Protein AF-A0A2G2ANC4-F1 (afdb_monomer_lite)

pLDDT: mean 79.12, std 22.14, range [32.22, 98.56]

Secondary structure (DSSP, 8-state):
-HHHHHHHHHHHHHHHHHHHHS---HHHHHHHHHHHHHT--SS-HHHHHHHHHHHHHH---PEEEEEEEEESSSTTSPEEEEEEEETTS-EEEEE---SSPPPHHHHHHH---HHHHHHHH-TT--S-SSGGG-HHHHHHTTTEEEEEETTHHHHHTTS-HHHHTT--EEEEHHHHHGGGTTT----HHHHHHHTT----GGGTT-HHHHHHHHHHHHHHHHHH-TT--GGG---S----

Sequence (240 aa):
MKNKILEIITPAINRCIDLSSESKTTEEKEKVISSLVKNSQNAEDNLVLAILSLIGEFSQNKRKVFLDIESNGWQGSSVLSIAAMKDDGQVFSRFYYPVEEYNKDATDFNGLTEEKVIKLRGDGCMYVSCFINDKDFHKFMGDVDTLICHNIAFDYSFLPNEITENIKNLFCTMKSNTKYFSGKFPNLKKTCEFYGVEVDTEQQHQALYDAILCKGVFERMKEEDINYTHDYLIPTKRKK

Foldseek 3Di:
DVVVVCVVCVVVVVVVVVVVVDDDDPVVVVVVLVVVVVPDDPPCPVVNVVVVVVVVVVPLPAWEKQKDWQFQDAQPWFTQWIWIATPVGDIDIAGADTPDDRRPVSCVVQVRDPVNSDPRCHPPNPADRTPVPGVVVVVVLVSHQEYFYAPCVGVVSPDDPSNVVSHFFYAHLQCVCCVVVVNDRDGLVVLCVVLVNDDDPVCPSRTNRRSVSSVVSVVSCVVPDPCPDSVRGPGPDPDD

Struct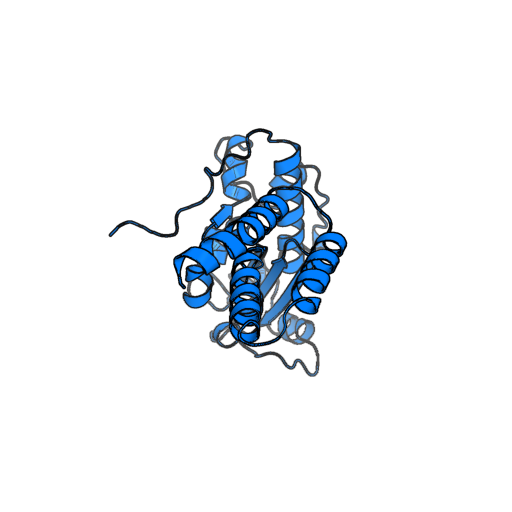ure (mmCIF, N/CA/C/O backbone):
data_AF-A0A2G2ANC4-F1
#
_entry.id   AF-A0A2G2ANC4-F1
#
loop_
_atom_site.group_PDB
_atom_site.id
_atom_site.type_symbol
_atom_site.label_atom_id
_atom_site.label_alt_id
_atom_site.label_comp_id
_atom_site.label_asym_id
_atom_site.label_entity_id
_atom_site.label_seq_id
_atom_site.pdbx_PDB_ins_code
_atom_site.Cartn_x
_atom_site.Cartn_y
_atom_site.Cartn_z
_atom_site.occupancy
_atom_site.B_iso_or_equiv
_atom_site.auth_seq_id
_atom_site.auth_comp_id
_atom_site.auth_asym_id
_atom_site.auth_atom_id
_atom_site.pdbx_PDB_model_num
ATOM 1 N N . MET A 1 1 ? -52.733 -0.173 -3.067 1.00 39.19 1 MET A N 1
ATOM 2 C CA . MET A 1 1 ? -51.738 -1.213 -3.418 1.00 39.19 1 MET A CA 1
ATOM 3 C C . MET A 1 1 ? -50.364 -0.927 -2.810 1.00 39.19 1 MET A C 1
ATOM 5 O O . MET A 1 1 ? -49.910 -1.762 -2.047 1.00 39.19 1 MET A O 1
ATOM 9 N N . LYS A 1 2 ? -49.760 0.258 -3.017 1.00 32.22 2 LYS A N 1
ATOM 10 C CA . LYS A 1 2 ? -48.467 0.650 -2.400 1.00 32.22 2 LYS A CA 1
ATOM 11 C C . LYS A 1 2 ? -48.388 0.493 -0.866 1.00 32.22 2 LYS A C 1
ATOM 13 O O . LYS A 1 2 ? -47.402 -0.041 -0.380 1.00 32.22 2 LYS A O 1
ATOM 18 N N . ASN A 1 3 ? -49.430 0.869 -0.118 1.00 36.59 3 ASN A N 1
ATOM 19 C CA . ASN A 1 3 ? -49.389 0.815 1.357 1.00 36.59 3 ASN A CA 1
ATOM 20 C C . ASN A 1 3 ? -49.446 -0.612 1.933 1.00 36.59 3 ASN A C 1
ATOM 22 O O . ASN A 1 3 ? -48.786 -0.882 2.924 1.00 36.59 3 ASN A O 1
ATOM 26 N N . LYS A 1 4 ? -50.144 -1.545 1.267 1.00 41.22 4 LYS A N 1
ATOM 27 C CA . LYS A 1 4 ? -50.162 -2.967 1.667 1.00 41.22 4 LYS A CA 1
ATOM 28 C C . LYS A 1 4 ? -48.825 -3.660 1.407 1.00 41.22 4 LYS A C 1
ATOM 30 O O . LYS A 1 4 ? -48.436 -4.540 2.157 1.00 41.22 4 LYS A O 1
ATOM 35 N N . ILE A 1 5 ? -48.127 -3.259 0.345 1.00 41.69 5 ILE A N 1
ATOM 36 C CA . ILE A 1 5 ? -46.803 -3.792 0.007 1.00 41.69 5 ILE A CA 1
ATOM 37 C C . ILE A 1 5 ? -45.771 -3.344 1.055 1.00 41.69 5 ILE A C 1
ATOM 39 O O . ILE A 1 5 ? -44.976 -4.161 1.506 1.00 41.69 5 ILE A O 1
ATOM 43 N N . LEU A 1 6 ? -45.826 -2.087 1.514 1.00 40.97 6 LEU A N 1
ATOM 44 C CA . LEU A 1 6 ? -44.959 -1.610 2.598 1.00 40.97 6 LEU A CA 1
ATOM 45 C C . LEU A 1 6 ? -45.204 -2.369 3.914 1.00 40.97 6 LEU A C 1
ATOM 47 O O . LEU A 1 6 ? -44.249 -2.819 4.533 1.00 40.97 6 LEU A O 1
ATOM 51 N N . GLU A 1 7 ? -46.464 -2.587 4.303 1.00 47.62 7 GLU A N 1
ATOM 52 C CA . GLU A 1 7 ? -46.810 -3.341 5.523 1.00 47.62 7 GLU A CA 1
ATOM 53 C C . GLU A 1 7 ? -46.298 -4.791 5.511 1.00 47.62 7 GLU A C 1
ATOM 55 O O . GLU A 1 7 ? -45.969 -5.333 6.564 1.00 47.62 7 GLU A O 1
ATOM 60 N N . ILE A 1 8 ? -46.193 -5.409 4.329 1.00 49.50 8 ILE A N 1
ATOM 61 C CA . ILE A 1 8 ? -45.688 -6.780 4.168 1.00 49.50 8 ILE A CA 1
ATOM 62 C C . ILE A 1 8 ? -44.152 -6.818 4.181 1.00 49.50 8 ILE A C 1
ATOM 64 O O . ILE A 1 8 ? -43.563 -7.736 4.751 1.00 49.50 8 ILE A O 1
ATOM 68 N N . ILE A 1 9 ? -43.490 -5.832 3.569 1.00 49.66 9 ILE A N 1
ATOM 69 C CA . ILE A 1 9 ? -42.035 -5.859 3.353 1.00 49.66 9 ILE A CA 1
ATOM 70 C C . ILE A 1 9 ? -41.262 -5.240 4.528 1.00 49.66 9 ILE A C 1
ATOM 72 O O . ILE A 1 9 ? -40.161 -5.693 4.838 1.00 49.66 9 ILE A O 1
ATOM 76 N N . THR A 1 10 ? -41.819 -4.245 5.226 1.00 50.31 10 THR A N 1
ATOM 77 C CA . THR A 1 10 ? -41.152 -3.577 6.358 1.00 50.31 10 THR A CA 1
ATOM 78 C C . THR A 1 10 ? -40.711 -4.549 7.464 1.00 50.31 10 THR A C 1
ATOM 80 O O . THR A 1 10 ? -39.570 -4.430 7.908 1.00 50.31 10 THR A O 1
ATOM 83 N N . PRO A 1 11 ? -41.505 -5.559 7.877 1.00 55.53 11 PRO A N 1
ATOM 84 C CA . PRO A 1 11 ? -41.046 -6.553 8.845 1.00 55.53 11 PRO A CA 1
ATOM 85 C C . PRO A 1 11 ? -39.870 -7.393 8.338 1.00 55.53 11 PRO A C 1
ATOM 87 O O . PRO A 1 11 ? -38.978 -7.710 9.118 1.00 55.53 11 PRO A O 1
ATOM 90 N N . ALA A 1 12 ? -39.843 -7.738 7.045 1.00 53.41 12 ALA A N 1
ATOM 91 C CA . ALA A 1 12 ? -38.767 -8.522 6.439 1.00 53.41 12 ALA A CA 1
ATOM 92 C C . ALA A 1 12 ? -37.467 -7.710 6.321 1.00 53.41 12 ALA A C 1
ATOM 94 O O . ALA A 1 12 ? -36.406 -8.208 6.688 1.00 53.41 12 ALA A O 1
ATOM 95 N N . ILE A 1 13 ? -37.560 -6.443 5.901 1.00 51.62 13 ILE A N 1
ATOM 96 C CA . ILE A 1 13 ? -36.424 -5.512 5.848 1.00 51.62 13 ILE A CA 1
ATOM 97 C C . ILE A 1 13 ? -35.877 -5.246 7.251 1.00 51.62 13 ILE A C 1
ATOM 99 O O . ILE A 1 13 ? -34.671 -5.350 7.449 1.00 51.62 13 ILE A O 1
ATOM 103 N N . ASN A 1 14 ? -36.739 -4.977 8.237 1.00 51.72 14 ASN A N 1
ATOM 104 C CA . ASN A 1 14 ? -36.303 -4.764 9.618 1.00 51.72 14 ASN A CA 1
ATOM 105 C C . ASN A 1 14 ? -35.620 -6.015 10.184 1.00 51.72 14 ASN A C 1
ATOM 107 O O . ASN A 1 14 ? -34.579 -5.898 10.815 1.00 51.72 14 ASN A O 1
ATOM 111 N N . ARG A 1 15 ? -36.111 -7.219 9.853 1.00 52.19 15 ARG A N 1
ATOM 112 C CA . ARG A 1 15 ? -35.430 -8.473 10.210 1.00 52.19 15 ARG A CA 1
ATOM 113 C C . ARG A 1 15 ? -34.066 -8.609 9.541 1.00 52.19 15 ARG A C 1
ATOM 115 O O . ARG A 1 15 ? -33.133 -9.062 10.185 1.00 52.19 15 ARG A O 1
ATOM 122 N N . CYS A 1 16 ? -33.930 -8.239 8.269 1.00 48.88 16 CYS A N 1
ATOM 123 C CA . CYS A 1 16 ? -32.638 -8.250 7.578 1.00 48.88 16 CYS A CA 1
ATOM 124 C C . CYS A 1 16 ? -31.652 -7.235 8.178 1.00 48.88 16 CYS A C 1
ATOM 126 O O . CYS A 1 16 ? -30.471 -7.549 8.309 1.00 48.88 16 CYS A O 1
ATOM 128 N N . ILE A 1 17 ? -32.136 -6.058 8.583 1.00 49.06 17 ILE A N 1
ATOM 129 C CA . ILE A 1 17 ? -31.345 -5.027 9.266 1.00 49.06 17 ILE A CA 1
ATOM 130 C C . ILE A 1 17 ? -30.906 -5.523 10.654 1.00 49.06 17 ILE A C 1
ATOM 132 O O . ILE A 1 17 ? -29.716 -5.466 10.958 1.00 49.06 17 ILE A O 1
ATOM 136 N N . ASP A 1 18 ? -31.806 -6.114 11.443 1.00 48.12 18 ASP A N 1
ATOM 137 C CA . ASP A 1 18 ? -31.492 -6.695 12.760 1.00 48.12 18 ASP A CA 1
ATOM 138 C C . ASP A 1 18 ? -30.508 -7.880 12.659 1.00 48.12 18 ASP A C 1
ATOM 140 O O . ASP A 1 18 ? -29.642 -8.081 13.506 1.00 48.12 18 ASP A O 1
ATOM 144 N N . LEU A 1 19 ? -30.567 -8.657 11.573 1.00 47.41 19 LEU A N 1
ATOM 145 C CA . LEU A 1 19 ? -29.614 -9.742 11.297 1.00 47.41 19 LEU A CA 1
ATO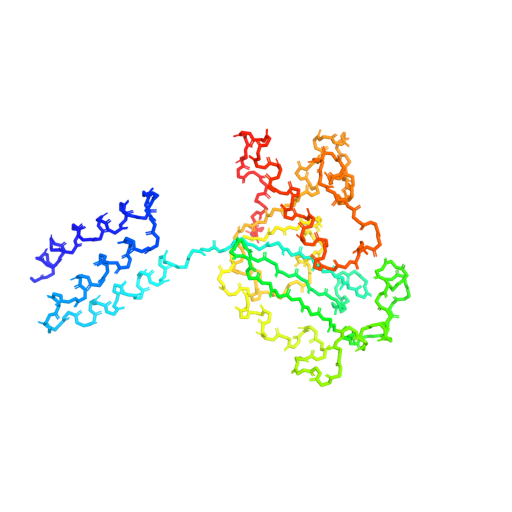M 146 C C . LEU A 1 19 ? -28.238 -9.245 10.815 1.00 47.41 19 LEU A C 1
ATOM 148 O O . LEU A 1 19 ? -27.277 -10.020 10.799 1.00 47.41 19 LEU A O 1
ATOM 152 N N . SER A 1 20 ? -28.138 -7.983 10.390 1.00 46.06 20 SER A N 1
ATOM 153 C CA . SER A 1 20 ? -26.870 -7.337 10.029 1.00 46.06 20 SER A CA 1
ATOM 154 C C . SER A 1 20 ? -26.167 -6.708 11.237 1.00 46.06 20 SER A C 1
ATOM 156 O O . SER A 1 20 ? -24.942 -6.605 11.228 1.00 46.06 20 SER A O 1
ATOM 158 N N . SER A 1 21 ? -26.924 -6.351 12.283 1.00 45.25 21 SER A N 1
ATOM 159 C CA . SER A 1 21 ? -26.411 -5.800 13.541 1.00 45.25 21 SER A CA 1
ATOM 160 C C . SER A 1 21 ? -26.060 -6.873 14.580 1.00 45.25 21 SER A C 1
ATOM 162 O O . SER A 1 21 ? -25.229 -6.617 15.449 1.00 45.25 21 SER A O 1
ATOM 164 N N . GLU A 1 22 ? -26.613 -8.086 14.471 1.00 41.41 22 GLU A N 1
ATOM 165 C CA . GLU A 1 22 ? -26.245 -9.226 15.318 1.00 41.41 22 GLU A CA 1
ATOM 166 C C . GLU A 1 22 ? -25.225 -10.167 14.652 1.00 41.41 22 GLU A C 1
ATOM 168 O O . GLU A 1 22 ? -25.321 -10.537 13.478 1.00 41.41 22 GLU A O 1
ATOM 173 N N . SER A 1 23 ? -24.244 -10.597 15.445 1.00 40.06 23 SER A N 1
ATOM 174 C CA . SER A 1 23 ? -23.129 -11.490 15.115 1.00 40.06 23 SER A CA 1
ATOM 175 C C . SER A 1 23 ? -23.565 -12.920 14.747 1.00 40.06 23 SER A C 1
ATOM 177 O O . SER A 1 23 ? -23.296 -13.866 15.487 1.00 40.06 23 SER A O 1
ATOM 179 N N . LYS A 1 24 ? -24.253 -13.098 13.616 1.00 48.06 24 LYS A N 1
ATOM 180 C CA . LYS A 1 24 ? -24.623 -14.422 13.086 1.00 48.06 24 LYS A CA 1
ATOM 181 C C . LYS A 1 24 ? -23.667 -14.895 12.002 1.00 48.06 24 LYS A C 1
ATOM 183 O O . LYS A 1 24 ? -23.169 -14.093 11.205 1.00 48.06 24 LYS A O 1
ATOM 188 N N . THR A 1 25 ? -23.434 -16.204 11.987 1.00 50.62 25 THR A N 1
ATOM 189 C CA . THR A 1 25 ? -22.523 -16.877 11.052 1.00 50.62 25 THR A CA 1
ATOM 190 C C . THR A 1 25 ? -23.068 -16.825 9.618 1.00 50.62 25 THR A C 1
ATOM 192 O O . THR A 1 25 ? -24.279 -16.748 9.402 1.00 50.62 25 THR A O 1
ATOM 195 N N . THR A 1 26 ? -22.181 -16.840 8.617 1.00 45.03 26 THR A N 1
ATOM 196 C CA . THR A 1 26 ? -22.539 -16.744 7.185 1.00 45.03 26 THR A CA 1
ATOM 197 C C . THR A 1 26 ? -23.575 -17.797 6.765 1.00 45.03 26 THR A C 1
ATOM 199 O O . THR A 1 26 ? -24.512 -17.489 6.034 1.00 45.03 26 THR A O 1
ATOM 202 N N . GLU A 1 27 ? -23.482 -19.007 7.319 1.00 46.31 27 GLU A N 1
ATOM 203 C CA . GLU A 1 27 ? -24.359 -20.140 7.002 1.00 46.31 27 GLU A CA 1
ATOM 204 C C . GLU A 1 27 ? -25.815 -19.940 7.484 1.00 46.31 27 GLU A C 1
ATOM 206 O O . GLU A 1 27 ? -26.777 -20.368 6.838 1.00 46.31 27 GLU A O 1
ATOM 211 N N . GLU A 1 28 ? -26.011 -19.237 8.603 1.00 49.53 28 GLU A N 1
ATOM 212 C CA . GLU A 1 28 ? -27.345 -18.906 9.121 1.00 49.53 28 GLU A CA 1
ATOM 213 C C . GLU A 1 28 ? -28.026 -17.828 8.272 1.00 49.53 28 GLU A C 1
ATOM 215 O O . GLU A 1 28 ? -29.240 -17.878 8.055 1.00 49.53 28 GLU A O 1
ATOM 220 N N . LYS A 1 29 ? -27.241 -16.884 7.738 1.00 50.75 29 LYS A N 1
ATOM 221 C CA . LYS A 1 29 ? -27.729 -15.840 6.825 1.00 50.75 29 LYS A CA 1
ATOM 222 C C . LYS A 1 29 ? -28.180 -16.448 5.490 1.00 50.75 29 LYS A C 1
ATOM 224 O O . LYS A 1 29 ? -29.262 -16.119 5.004 1.00 50.75 29 LYS A O 1
ATOM 229 N N . GLU A 1 30 ? -27.428 -17.407 4.950 1.00 49.62 30 GLU A N 1
ATOM 230 C CA . GLU A 1 30 ? -27.753 -18.103 3.694 1.00 49.62 30 GLU A CA 1
ATOM 231 C C . GLU A 1 30 ? -29.014 -18.982 3.779 1.00 49.62 30 GLU A C 1
ATOM 233 O O . GLU A 1 30 ? -29.823 -19.003 2.841 1.00 49.62 30 GLU A O 1
ATOM 238 N N . LYS A 1 31 ? -29.246 -19.665 4.912 1.00 54.25 31 LYS A N 1
ATOM 239 C CA . LYS A 1 31 ? -30.471 -20.462 5.139 1.00 54.25 31 LYS A CA 1
ATOM 240 C C . LYS A 1 31 ? -31.736 -19.604 5.138 1.00 54.25 31 LYS A C 1
ATOM 242 O O . LYS A 1 31 ? -32.752 -20.005 4.565 1.00 54.25 31 LYS A O 1
ATOM 247 N N . VAL A 1 32 ? -31.679 -18.419 5.747 1.00 52.50 32 VAL A N 1
ATOM 248 C CA . VAL A 1 32 ? -32.816 -17.488 5.806 1.00 52.50 32 VAL A CA 1
ATOM 249 C C . VAL A 1 32 ? -33.133 -16.932 4.419 1.00 52.50 32 VAL A C 1
ATOM 251 O O . VAL A 1 32 ? -34.290 -16.999 4.000 1.00 52.50 32 VAL A O 1
ATOM 254 N N . ILE A 1 33 ? -32.114 -16.480 3.679 1.00 51.41 33 ILE A N 1
ATOM 255 C CA . ILE A 1 33 ? -32.263 -15.995 2.297 1.00 51.41 33 ILE A CA 1
ATOM 256 C C . ILE A 1 33 ? -32.870 -17.088 1.407 1.00 51.41 33 ILE A C 1
ATOM 258 O O . ILE A 1 33 ? -33.855 -16.844 0.712 1.00 51.41 33 ILE A O 1
ATOM 262 N N . SER A 1 34 ? -32.369 -18.322 1.501 1.00 51.41 34 SER A N 1
ATOM 263 C CA . SER A 1 34 ? -32.889 -19.461 0.732 1.00 51.41 34 SER A CA 1
ATOM 264 C C . SER A 1 34 ? -34.362 -19.775 1.033 1.00 51.41 34 SER A C 1
ATOM 266 O O . SER A 1 34 ? -35.092 -20.221 0.147 1.00 51.41 34 SER A O 1
ATOM 268 N N . SER A 1 35 ? -34.827 -19.540 2.267 1.00 53.81 35 SER A N 1
ATOM 269 C CA . SER A 1 35 ? -36.242 -19.710 2.636 1.00 53.81 35 SER A CA 1
ATOM 270 C C . SER A 1 35 ? -37.146 -18.602 2.084 1.00 53.81 35 SER A C 1
ATOM 272 O O . SER A 1 35 ? -38.278 -18.877 1.693 1.00 53.81 35 SER A O 1
ATOM 274 N N . LEU A 1 36 ? -36.638 -17.367 2.006 1.00 50.09 36 LEU A N 1
ATOM 275 C CA . LEU A 1 36 ? -37.368 -16.212 1.479 1.00 50.09 36 LEU A CA 1
ATOM 276 C C . LEU A 1 36 ? -37.548 -16.328 -0.039 1.00 50.09 36 LEU A C 1
ATOM 278 O O . LEU A 1 36 ? -38.631 -16.062 -0.550 1.00 50.09 36 LEU A O 1
ATOM 282 N N . VAL A 1 37 ? -36.520 -16.817 -0.739 1.00 49.66 37 VAL A N 1
ATOM 283 C CA . VAL A 1 37 ? -36.557 -17.078 -2.187 1.00 49.66 37 VAL A CA 1
ATOM 284 C C . VAL A 1 37 ? -37.546 -18.198 -2.542 1.00 49.66 37 VAL A C 1
ATOM 286 O O . VAL A 1 37 ? -38.255 -18.094 -3.537 1.00 49.66 37 VAL A O 1
ATOM 289 N N . LYS A 1 38 ? -37.653 -19.255 -1.723 1.00 51.22 38 LYS A N 1
ATOM 290 C CA . LYS A 1 38 ? -38.551 -20.398 -1.994 1.00 51.22 38 LYS A CA 1
ATOM 291 C C . LYS A 1 38 ? -40.047 -20.078 -1.900 1.00 51.22 38 LYS A C 1
ATOM 293 O O . LYS A 1 38 ? -40.843 -20.835 -2.446 1.00 51.22 38 LYS A O 1
ATOM 298 N N . ASN A 1 39 ? -40.425 -19.000 -1.217 1.00 47.38 39 ASN A N 1
ATOM 299 C CA . ASN A 1 39 ? -41.827 -18.644 -0.980 1.00 47.38 39 ASN A CA 1
ATOM 300 C C . ASN A 1 39 ? -42.387 -17.625 -1.985 1.00 47.38 39 ASN A C 1
ATOM 302 O O . ASN A 1 39 ? -43.532 -17.213 -1.826 1.00 47.38 39 ASN A O 1
ATOM 306 N N . SER A 1 40 ? -41.604 -17.221 -2.992 1.00 47.47 40 SER A N 1
ATOM 307 C CA . SER A 1 40 ? -41.988 -16.179 -3.945 1.00 47.47 40 SER A CA 1
ATOM 308 C C . SER A 1 40 ? -42.548 -16.781 -5.239 1.00 47.47 40 SER A C 1
ATOM 310 O O . SER A 1 40 ? -41.833 -17.500 -5.938 1.00 47.47 40 SER A O 1
ATOM 312 N N . GLN A 1 41 ? -43.807 -16.497 -5.579 1.00 46.62 41 GLN A N 1
ATOM 313 C CA . GLN A 1 41 ? -44.451 -16.940 -6.822 1.00 46.62 41 GLN A CA 1
ATOM 314 C C . GLN A 1 41 ? -45.219 -15.785 -7.486 1.00 46.62 41 GLN A C 1
ATOM 316 O O . GLN A 1 41 ? -46.392 -15.541 -7.212 1.00 46.62 41 GLN A O 1
ATOM 321 N N . ASN A 1 42 ? -44.538 -15.177 -8.467 1.00 53.34 42 ASN A N 1
ATOM 322 C CA . ASN A 1 42 ? -45.007 -14.255 -9.513 1.00 53.34 42 ASN A CA 1
ATOM 323 C C . ASN A 1 42 ? -45.326 -12.799 -9.095 1.00 53.34 42 ASN A C 1
ATOM 325 O O . ASN A 1 42 ? -46.035 -12.529 -8.136 1.00 53.34 42 ASN A O 1
ATOM 329 N N . ALA A 1 43 ? -44.789 -11.845 -9.878 1.00 46.97 43 ALA A N 1
ATOM 330 C CA . ALA A 1 43 ? -44.562 -10.408 -9.590 1.00 46.97 43 ALA A CA 1
ATOM 331 C C . ALA A 1 43 ? -43.459 -10.111 -8.550 1.00 46.97 43 ALA A C 1
ATOM 333 O O . ALA A 1 43 ? -42.906 -9.009 -8.526 1.00 46.97 43 ALA A O 1
ATOM 334 N N . GLU A 1 44 ? -43.085 -11.119 -7.768 1.00 48.25 44 GLU A N 1
ATOM 335 C CA . GLU A 1 44 ? -42.049 -11.082 -6.739 1.00 48.25 44 GLU A CA 1
ATOM 336 C C . GLU A 1 44 ? -40.625 -11.249 -7.283 1.00 48.25 44 GLU A C 1
ATOM 338 O O . GLU A 1 44 ? -39.701 -10.813 -6.616 1.00 48.25 44 GLU A O 1
ATOM 343 N N . ASP A 1 45 ? -40.409 -11.732 -8.512 1.00 47.38 45 ASP A N 1
ATOM 344 C CA . ASP A 1 45 ? -39.051 -11.922 -9.061 1.00 47.38 45 ASP A CA 1
ATOM 345 C C . ASP A 1 45 ? -38.276 -10.605 -9.216 1.00 47.38 45 ASP A C 1
ATOM 347 O O . ASP A 1 45 ? -37.086 -10.544 -8.921 1.00 47.38 45 ASP A O 1
ATOM 351 N N . ASN A 1 46 ? -38.950 -9.510 -9.586 1.00 50.19 46 ASN A N 1
ATOM 352 C CA . ASN A 1 46 ? -38.335 -8.177 -9.606 1.00 50.19 46 ASN A CA 1
ATOM 353 C C . ASN A 1 46 ? -38.067 -7.644 -8.192 1.00 50.19 46 ASN A C 1
ATOM 355 O O . ASN A 1 46 ? -37.128 -6.877 -7.997 1.00 50.19 46 ASN A O 1
ATOM 359 N N . LEU A 1 47 ? -38.879 -8.042 -7.207 1.00 53.44 47 LEU A N 1
ATOM 360 C CA . LEU A 1 47 ? -38.697 -7.659 -5.809 1.00 53.44 47 LEU A CA 1
ATOM 361 C C . LEU A 1 47 ? -37.571 -8.473 -5.165 1.00 53.44 47 LEU A C 1
ATOM 363 O O . LEU A 1 47 ? -36.763 -7.905 -4.449 1.00 53.44 47 LEU A O 1
ATOM 367 N N . VAL A 1 48 ? -37.472 -9.766 -5.465 1.00 52.78 48 VAL A N 1
ATOM 368 C CA . VAL A 1 48 ? -36.375 -10.648 -5.068 1.00 52.78 48 VAL A CA 1
ATOM 369 C C . VAL A 1 48 ? -35.086 -10.198 -5.742 1.00 52.78 48 VAL A C 1
ATOM 371 O O . VAL A 1 48 ? -34.086 -10.089 -5.054 1.00 52.78 48 VAL A O 1
ATOM 374 N N . LEU A 1 49 ? -35.089 -9.835 -7.029 1.00 50.78 49 LEU A N 1
ATOM 375 C CA . LEU A 1 49 ? -33.921 -9.246 -7.697 1.00 50.78 49 LEU A CA 1
ATOM 376 C C . LEU A 1 49 ? -33.539 -7.884 -7.107 1.00 50.78 49 LEU A C 1
ATOM 378 O O . LEU A 1 49 ? -32.358 -7.633 -6.897 1.00 50.78 49 LEU A O 1
ATOM 382 N N . ALA A 1 50 ? -34.507 -7.022 -6.782 1.00 54.31 50 ALA A N 1
ATOM 383 C CA . ALA A 1 50 ? -34.241 -5.751 -6.111 1.00 54.31 50 ALA A CA 1
ATOM 384 C C . ALA A 1 50 ? -33.718 -5.956 -4.684 1.00 54.31 50 ALA A C 1
ATOM 386 O O . ALA A 1 50 ? -32.794 -5.262 -4.285 1.00 54.31 50 ALA A O 1
ATOM 387 N N . ILE A 1 51 ? -34.253 -6.926 -3.936 1.00 56.62 51 ILE A N 1
ATOM 388 C CA . ILE A 1 51 ? -33.784 -7.318 -2.603 1.00 56.62 51 ILE A CA 1
ATOM 389 C C . ILE A 1 51 ? -32.407 -7.971 -2.699 1.00 56.62 51 ILE A C 1
ATOM 391 O O . ILE A 1 51 ? -31.571 -7.662 -1.874 1.00 56.62 51 ILE A O 1
ATOM 395 N N . LEU A 1 52 ? -32.117 -8.809 -3.693 1.00 52.25 52 LEU A N 1
ATOM 396 C CA . LEU A 1 52 ? -30.789 -9.388 -3.924 1.00 52.25 52 LEU A CA 1
ATOM 397 C C . LEU A 1 52 ? -29.782 -8.326 -4.377 1.00 52.25 52 LEU A C 1
ATOM 399 O O . LEU A 1 52 ? -28.623 -8.410 -3.996 1.00 52.25 52 LEU A O 1
ATOM 403 N N . SER A 1 53 ? -30.213 -7.309 -5.128 1.00 49.84 53 SER A N 1
ATOM 404 C CA . SER A 1 53 ? -29.393 -6.146 -5.488 1.00 49.84 53 SER A CA 1
ATOM 405 C C . SER A 1 53 ? -29.136 -5.256 -4.275 1.00 49.84 53 SER A C 1
ATOM 407 O O . SER A 1 53 ? -27.997 -4.891 -4.034 1.00 49.84 53 SER A O 1
ATOM 409 N N . LEU A 1 54 ? -30.158 -4.966 -3.463 1.00 49.47 54 LEU A N 1
ATOM 410 C CA . LEU A 1 54 ? -30.039 -4.216 -2.208 1.00 49.47 54 LEU A CA 1
ATOM 411 C C . LEU A 1 54 ? -29.226 -4.986 -1.169 1.00 49.47 54 LEU A C 1
ATOM 413 O O . LEU A 1 54 ? -28.390 -4.392 -0.513 1.00 49.47 54 LEU A O 1
ATOM 417 N N . ILE A 1 55 ? -29.422 -6.298 -1.032 1.00 51.34 55 ILE A N 1
ATOM 418 C CA . ILE A 1 55 ? -28.599 -7.178 -0.199 1.00 51.34 55 ILE A CA 1
ATOM 419 C C . ILE A 1 55 ? -27.194 -7.248 -0.783 1.00 51.34 55 ILE A C 1
ATOM 421 O O . ILE A 1 55 ? -26.266 -7.221 -0.006 1.00 51.34 55 ILE A O 1
ATOM 425 N N . GLY A 1 56 ? -26.995 -7.282 -2.101 1.00 47.28 56 GLY A N 1
ATOM 426 C CA . GLY A 1 56 ? -25.673 -7.210 -2.732 1.00 47.28 56 GLY A CA 1
ATOM 427 C C . GLY A 1 56 ? -24.965 -5.875 -2.478 1.00 47.28 56 GLY A C 1
ATOM 428 O O . GLY A 1 56 ? -23.768 -5.854 -2.209 1.00 47.28 56 GLY A O 1
ATOM 429 N N . GLU A 1 57 ? -25.711 -4.770 -2.475 1.00 44.25 57 GLU A N 1
ATOM 430 C CA . GLU A 1 57 ? -25.240 -3.427 -2.118 1.00 44.25 57 GLU A CA 1
ATOM 431 C C . GLU A 1 57 ? -24.979 -3.282 -0.606 1.00 44.25 57 GLU A C 1
ATOM 433 O O . GLU A 1 57 ? -23.991 -2.661 -0.220 1.00 44.25 57 GLU A O 1
ATOM 438 N N . PHE A 1 58 ? -25.800 -3.898 0.255 1.00 44.00 58 PHE A N 1
ATOM 439 C CA . PHE A 1 58 ? -25.618 -3.958 1.717 1.00 44.00 58 PHE A CA 1
ATOM 440 C C . PHE A 1 58 ? -24.563 -4.993 2.149 1.00 44.00 58 PHE A C 1
ATOM 442 O O . PHE A 1 58 ? -23.959 -4.853 3.208 1.00 44.00 58 PHE A O 1
ATOM 449 N N . SER A 1 59 ? -24.335 -6.025 1.335 1.00 44.28 59 SER A N 1
ATOM 450 C CA . SER A 1 59 ? -23.368 -7.117 1.519 1.00 44.28 59 SER A CA 1
ATOM 451 C C . SER A 1 59 ? -22.049 -6.838 0.810 1.00 44.28 59 SER A C 1
ATOM 453 O O . SER A 1 59 ? -21.147 -7.682 0.846 1.00 44.28 59 SER A O 1
ATOM 455 N N . GLN A 1 60 ? -21.869 -5.649 0.232 1.00 51.09 60 GLN A N 1
ATOM 456 C CA . GLN A 1 60 ? -20.533 -5.091 0.105 1.00 51.09 60 GLN A CA 1
ATOM 457 C C . GLN A 1 60 ? -20.045 -4.801 1.526 1.00 51.09 60 GLN A C 1
ATOM 459 O O . GLN A 1 60 ? -20.099 -3.670 2.006 1.00 51.09 60 GLN A O 1
ATOM 464 N N . ASN A 1 61 ? -19.620 -5.859 2.224 1.00 54.62 61 ASN A N 1
ATOM 465 C CA . ASN A 1 61 ? -18.802 -5.770 3.418 1.00 54.62 61 ASN A CA 1
ATOM 466 C C . ASN A 1 61 ? -17.556 -5.020 2.984 1.00 54.62 61 ASN A C 1
ATOM 468 O O . ASN A 1 61 ? -16.623 -5.612 2.447 1.00 54.62 61 ASN A O 1
ATOM 472 N N . LYS A 1 62 ? -17.609 -3.699 3.119 1.00 70.62 62 LYS A N 1
ATOM 473 C CA . LYS A 1 62 ? -16.550 -2.829 2.658 1.00 70.62 62 LYS A CA 1
ATOM 474 C C . LYS A 1 62 ? -15.272 -3.230 3.380 1.00 70.62 62 LYS A C 1
ATOM 476 O O . LYS A 1 62 ? -15.237 -3.327 4.611 1.00 70.62 62 LYS A O 1
ATOM 481 N N . ARG A 1 63 ? -14.269 -3.587 2.584 1.00 87.19 63 ARG A N 1
ATOM 482 C CA . ARG A 1 63 ? -13.079 -4.288 3.056 1.00 87.19 63 ARG A CA 1
ATOM 483 C C . ARG A 1 63 ? -12.021 -3.304 3.516 1.00 87.19 63 ARG A C 1
ATOM 485 O O . ARG A 1 63 ? -11.856 -2.223 2.940 1.00 87.19 63 ARG A O 1
ATOM 492 N N . LYS A 1 64 ? -11.265 -3.719 4.531 1.00 94.00 64 LYS A N 1
ATOM 493 C CA . LYS A 1 64 ? -9.971 -3.111 4.843 1.00 94.00 64 LYS A CA 1
ATOM 494 C C . LYS A 1 64 ? -8.907 -3.777 3.993 1.00 94.00 64 LYS A C 1
ATOM 496 O O . LYS A 1 64 ? -8.953 -4.992 3.796 1.00 94.00 64 LYS A O 1
ATOM 501 N N . VAL A 1 65 ? -7.941 -2.994 3.539 1.00 97.56 65 VAL A N 1
ATOM 502 C CA . VAL A 1 65 ? -6.762 -3.507 2.854 1.00 97.56 65 VAL A CA 1
ATOM 503 C C . VAL A 1 65 ? -5.501 -2.927 3.479 1.00 97.56 65 VAL A C 1
ATOM 505 O O . VAL A 1 65 ? -5.438 -1.737 3.790 1.00 97.56 65 VAL A O 1
ATOM 508 N N . PHE A 1 66 ? -4.513 -3.791 3.661 1.00 98.19 66 PHE A N 1
ATOM 509 C CA . PHE A 1 66 ? -3.153 -3.441 4.037 1.00 98.19 66 PHE A CA 1
ATOM 510 C C . PHE A 1 66 ? -2.341 -3.345 2.758 1.00 98.19 66 PHE A C 1
ATOM 512 O O . PHE A 1 66 ? -2.283 -4.325 2.018 1.00 98.19 66 PHE A O 1
ATOM 519 N N . LEU A 1 67 ? -1.787 -2.172 2.474 1.00 98.44 67 LEU A N 1
ATOM 520 C CA . LEU A 1 67 ? -1.074 -1.893 1.232 1.00 98.44 67 LEU A CA 1
ATOM 521 C C . LEU A 1 67 ? 0.347 -1.439 1.544 1.00 98.44 67 LEU A C 1
ATOM 523 O O . LEU A 1 67 ? 0.544 -0.647 2.468 1.00 98.44 67 LEU A O 1
ATOM 527 N N . ASP A 1 68 ? 1.279 -1.904 0.726 1.00 98.56 68 ASP A N 1
ATOM 528 C CA . ASP A 1 68 ? 2.637 -1.386 0.642 1.00 98.56 68 ASP A CA 1
ATOM 529 C C . ASP A 1 68 ? 3.075 -1.312 -0.833 1.00 98.56 68 ASP A C 1
ATOM 531 O O . ASP A 1 68 ? 2.683 -2.155 -1.659 1.00 98.56 68 ASP A O 1
ATOM 535 N N . ILE A 1 69 ? 3.822 -0.262 -1.175 1.00 98.44 69 ILE A N 1
ATOM 536 C CA . ILE A 1 69 ? 4.341 0.015 -2.514 1.00 98.44 69 ILE A CA 1
ATOM 537 C C . ILE A 1 69 ? 5.850 0.237 -2.450 1.00 98.44 69 ILE A C 1
ATOM 539 O O . ILE A 1 69 ? 6.329 1.134 -1.766 1.00 98.44 69 ILE A O 1
ATOM 543 N N . GLU A 1 70 ? 6.574 -0.461 -3.322 1.00 98.25 70 GLU A N 1
ATOM 544 C CA . GLU A 1 70 ? 7.941 -0.101 -3.689 1.00 98.25 70 GLU A CA 1
ATOM 545 C C . GLU A 1 70 ? 7.919 0.594 -5.049 1.00 98.25 70 GLU A C 1
ATOM 547 O O . GLU A 1 70 ? 7.318 0.102 -6.011 1.00 98.25 70 GLU A O 1
ATOM 552 N N . SER A 1 71 ? 8.575 1.743 -5.164 1.00 98.06 71 SER A N 1
ATOM 553 C CA . SER A 1 71 ? 8.562 2.551 -6.387 1.00 98.06 71 SER A CA 1
ATOM 554 C C . SER A 1 71 ? 9.963 2.941 -6.835 1.00 98.06 71 SER A C 1
ATOM 556 O O . SER A 1 71 ? 10.953 2.750 -6.131 1.00 98.06 71 SER A O 1
ATOM 558 N N . ASN A 1 72 ? 10.040 3.493 -8.039 1.00 98.19 72 ASN A N 1
ATOM 559 C CA . ASN A 1 72 ? 11.262 3.953 -8.678 1.00 98.19 72 ASN A CA 1
ATOM 560 C C . ASN A 1 72 ? 11.657 5.379 -8.228 1.00 98.19 72 ASN A C 1
ATOM 562 O O . ASN A 1 72 ? 12.344 6.114 -8.941 1.00 98.19 72 ASN A O 1
ATOM 566 N N . GLY A 1 73 ? 11.198 5.811 -7.049 1.00 96.31 73 GLY A N 1
ATOM 567 C CA . GLY A 1 73 ? 11.469 7.132 -6.494 1.00 96.31 73 GLY A CA 1
ATOM 568 C C . GLY A 1 73 ? 10.323 7.670 -5.640 1.00 96.31 73 GLY A C 1
ATOM 569 O O . GLY A 1 73 ? 9.740 6.972 -4.821 1.00 96.31 73 GLY A O 1
ATOM 570 N N . TRP A 1 74 ? 10.024 8.958 -5.798 1.00 94.00 74 TRP A N 1
ATOM 571 C CA . TRP A 1 74 ? 8.932 9.631 -5.087 1.00 94.00 74 TRP A CA 1
ATOM 572 C C . TRP A 1 74 ? 7.661 9.696 -5.944 1.00 94.00 74 TRP A C 1
ATOM 574 O O . TRP A 1 74 ? 7.599 9.124 -7.034 1.00 94.00 74 TRP A O 1
ATOM 584 N N . GLN A 1 75 ? 6.643 10.409 -5.455 1.00 91.94 75 GLN A N 1
ATOM 585 C CA . GLN A 1 75 ? 5.397 10.650 -6.180 1.00 91.94 75 GLN A CA 1
ATOM 586 C C . GLN A 1 75 ? 5.659 11.081 -7.635 1.00 91.94 75 GLN A C 1
ATOM 588 O O . GLN A 1 75 ? 6.412 12.021 -7.890 1.00 91.94 75 GLN A O 1
ATOM 593 N N . GLY A 1 76 ? 4.994 10.407 -8.576 1.00 93.44 76 GLY A N 1
ATOM 594 C CA . GLY A 1 76 ? 5.137 10.632 -10.018 1.00 93.44 76 GLY A CA 1
ATOM 595 C C . GLY A 1 76 ? 6.111 9.680 -10.718 1.00 93.44 76 GLY A C 1
ATOM 596 O O . GLY A 1 76 ? 6.119 9.651 -11.945 1.00 93.44 76 GLY A O 1
ATOM 597 N N . SER A 1 77 ? 6.887 8.892 -9.967 1.00 97.69 77 SER A N 1
ATOM 598 C CA . SER A 1 77 ? 7.668 7.773 -10.510 1.00 97.69 77 SER A CA 1
ATOM 599 C C . SER A 1 77 ? 6.818 6.510 -10.687 1.00 97.69 77 SER A C 1
ATOM 601 O O . SER A 1 77 ? 5.683 6.421 -10.207 1.00 97.69 77 SER A O 1
ATOM 603 N N . SER A 1 78 ? 7.367 5.521 -11.385 1.00 98.38 78 SER A N 1
ATOM 604 C CA . SER A 1 78 ? 6.720 4.228 -11.577 1.00 98.38 78 SER A CA 1
ATOM 605 C C . SER A 1 78 ? 6.715 3.372 -10.311 1.00 98.38 78 SER A C 1
ATOM 607 O O . SER A 1 78 ? 7.699 3.300 -9.578 1.00 98.38 78 SER A O 1
ATOM 609 N N . VAL A 1 79 ? 5.626 2.635 -10.095 1.00 98.50 79 VAL A N 1
ATOM 610 C CA . VAL A 1 79 ? 5.568 1.541 -9.113 1.00 98.50 79 VAL A CA 1
ATOM 611 C C . VAL A 1 79 ? 6.379 0.355 -9.638 1.00 98.50 79 VAL A C 1
ATOM 613 O O . VAL A 1 79 ? 6.180 -0.054 -10.780 1.00 98.50 79 VAL A O 1
ATOM 616 N N . LEU A 1 80 ? 7.262 -0.203 -8.805 1.00 98.44 80 LEU A N 1
ATOM 617 C CA . LEU A 1 80 ? 8.092 -1.378 -9.106 1.00 98.44 80 LEU A CA 1
ATOM 618 C C . LEU A 1 80 ? 7.549 -2.651 -8.448 1.00 98.44 80 LEU A C 1
ATOM 620 O O . LEU A 1 80 ? 7.656 -3.736 -9.017 1.00 98.44 80 LEU A O 1
ATOM 624 N N . SER A 1 81 ? 6.935 -2.529 -7.274 1.00 98.38 81 SER A N 1
ATOM 625 C CA . SER A 1 81 ? 6.224 -3.610 -6.594 1.00 98.38 81 SER A CA 1
ATOM 626 C C . SER A 1 81 ? 5.020 -3.052 -5.854 1.00 98.38 81 SER A C 1
ATOM 628 O O . SER A 1 81 ? 5.076 -1.959 -5.297 1.00 98.38 81 SER A O 1
ATOM 630 N N . ILE A 1 82 ? 3.932 -3.810 -5.834 1.00 98.50 82 ILE A N 1
ATOM 631 C CA . ILE A 1 82 ? 2.767 -3.510 -5.005 1.00 98.50 82 ILE A CA 1
ATOM 632 C C . ILE A 1 82 ? 2.316 -4.779 -4.311 1.00 98.50 82 ILE A C 1
ATOM 634 O O . ILE A 1 82 ? 2.280 -5.853 -4.924 1.00 98.50 82 ILE A O 1
ATOM 638 N N . ALA A 1 83 ? 1.922 -4.654 -3.050 1.00 98.50 83 ALA A N 1
ATOM 639 C CA . ALA A 1 83 ? 1.217 -5.711 -2.358 1.00 98.50 83 ALA A CA 1
ATOM 640 C C . ALA A 1 83 ? 0.042 -5.163 -1.561 1.00 98.50 83 ALA A C 1
ATOM 642 O O . ALA A 1 83 ? 0.182 -4.220 -0.792 1.00 98.50 83 ALA A O 1
ATOM 643 N N . ALA A 1 84 ? -1.115 -5.788 -1.740 1.00 98.31 84 ALA A N 1
ATOM 644 C CA . ALA A 1 84 ? -2.352 -5.447 -1.068 1.00 98.31 84 ALA A CA 1
ATOM 645 C C . ALA A 1 84 ? -2.977 -6.713 -0.474 1.00 98.31 84 ALA A C 1
ATOM 647 O O . ALA A 1 84 ? -3.239 -7.679 -1.191 1.00 98.31 84 ALA A O 1
ATOM 648 N N . MET A 1 85 ? -3.234 -6.712 0.830 1.00 97.69 85 MET A N 1
ATOM 649 C CA . MET A 1 85 ? -3.854 -7.822 1.551 1.00 97.69 85 MET A CA 1
ATOM 650 C C . MET A 1 85 ? -5.161 -7.362 2.185 1.00 97.69 85 MET A C 1
ATOM 652 O O . MET A 1 85 ? -5.169 -6.467 3.028 1.00 97.69 85 MET A O 1
ATOM 656 N N . LYS A 1 86 ? -6.276 -7.979 1.798 1.00 95.62 86 LYS A N 1
ATOM 657 C CA . LYS A 1 86 ? -7.582 -7.708 2.404 1.00 95.62 86 LYS A CA 1
ATOM 658 C C . LYS A 1 86 ? -7.697 -8.359 3.780 1.00 95.62 86 LYS A C 1
ATOM 660 O O . LYS A 1 86 ? -6.995 -9.320 4.102 1.00 95.62 86 LYS A O 1
ATOM 665 N N . ASP A 1 87 ? -8.621 -7.854 4.589 1.00 89.94 87 ASP A N 1
ATOM 666 C CA . ASP A 1 87 ? -8.922 -8.414 5.911 1.00 89.94 87 ASP A CA 1
ATOM 667 C C . ASP A 1 87 ? -9.439 -9.866 5.884 1.00 89.94 87 ASP A C 1
ATOM 669 O O . ASP A 1 87 ? -9.265 -10.581 6.869 1.00 89.94 87 ASP A O 1
ATOM 673 N N . ASP A 1 88 ? -9.981 -10.334 4.757 1.00 87.75 88 ASP A N 1
ATOM 674 C CA . ASP A 1 88 ? -10.379 -11.732 4.536 1.00 87.75 88 ASP A CA 1
ATOM 675 C C . ASP A 1 88 ? -9.257 -12.644 4.012 1.00 87.75 88 ASP A C 1
ATOM 677 O O . ASP A 1 88 ? -9.493 -13.823 3.749 1.00 87.75 88 ASP A O 1
ATOM 681 N N . GLY A 1 89 ? -8.036 -12.121 3.880 1.00 89.50 89 GLY A N 1
ATOM 682 C CA . GLY A 1 89 ? -6.860 -12.887 3.476 1.00 89.50 89 GLY A CA 1
ATOM 683 C C . GLY A 1 89 ? -6.630 -12.972 1.968 1.00 89.50 89 GLY A C 1
ATOM 684 O O . GLY A 1 89 ? -5.643 -13.578 1.557 1.00 89.50 89 GLY A O 1
ATOM 685 N N . GLN A 1 90 ? -7.469 -12.355 1.128 1.00 94.88 90 GLN A N 1
ATOM 686 C CA . GLN A 1 90 ? -7.140 -12.207 -0.293 1.00 94.88 90 GLN A CA 1
ATOM 687 C C . GLN A 1 90 ? -5.891 -11.331 -0.459 1.00 94.88 90 GLN A C 1
ATOM 689 O O . GLN A 1 90 ? -5.799 -10.255 0.135 1.00 94.88 90 GLN A O 1
ATOM 694 N N . VAL A 1 91 ? -4.951 -11.770 -1.298 1.00 97.00 91 VAL A N 1
ATOM 695 C CA . VAL A 1 91 ? -3.678 -11.080 -1.546 1.00 97.00 91 VAL A CA 1
ATOM 696 C C . VAL A 1 91 ? -3.532 -10.764 -3.030 1.00 97.00 91 VAL A C 1
ATOM 698 O O . VAL A 1 91 ? -3.736 -11.623 -3.887 1.00 97.00 91 VAL A O 1
ATOM 701 N N . PHE A 1 92 ? -3.123 -9.536 -3.324 1.00 98.06 92 PHE A N 1
ATOM 702 C CA . PHE A 1 92 ? -2.605 -9.109 -4.615 1.00 98.06 92 PHE A CA 1
ATOM 703 C C . PHE A 1 92 ? -1.143 -8.727 -4.425 1.00 98.06 92 PHE A C 1
ATOM 705 O O . PHE A 1 92 ? -0.853 -7.858 -3.613 1.00 98.06 92 PHE A O 1
ATOM 712 N N . SER A 1 93 ? -0.221 -9.355 -5.149 1.00 97.44 93 SER A N 1
ATOM 713 C CA . SER A 1 93 ? 1.195 -8.985 -5.120 1.00 97.44 93 SER A CA 1
ATOM 714 C C . SER A 1 93 ? 1.794 -9.145 -6.508 1.00 97.44 93 SER A C 1
ATOM 716 O O . SER A 1 93 ? 1.623 -10.194 -7.136 1.00 97.44 93 SER A O 1
ATOM 718 N N . ARG A 1 94 ? 2.420 -8.084 -7.021 1.00 97.94 94 ARG A N 1
ATOM 719 C CA . ARG A 1 94 ? 2.969 -8.031 -8.382 1.00 97.94 94 ARG A CA 1
ATOM 720 C C . ARG A 1 94 ? 4.182 -7.108 -8.450 1.00 97.94 94 ARG A C 1
ATOM 722 O O . ARG A 1 94 ? 4.286 -6.150 -7.692 1.00 97.94 94 ARG A O 1
ATOM 729 N N . PHE A 1 95 ? 5.036 -7.381 -9.432 1.00 98.19 95 PHE A N 1
ATOM 730 C CA . PHE A 1 95 ? 6.231 -6.605 -9.776 1.00 98.19 95 PHE A CA 1
ATOM 731 C C . PHE A 1 95 ? 6.125 -6.021 -11.185 1.00 98.19 95 PHE A C 1
ATOM 733 O O . PHE A 1 95 ? 5.665 -6.712 -12.100 1.00 98.19 95 PHE A O 1
ATOM 740 N N . TYR A 1 96 ? 6.594 -4.797 -11.395 1.00 98.31 96 TYR A N 1
ATOM 741 C CA . TYR A 1 96 ? 6.440 -4.045 -12.639 1.00 98.31 96 TYR A CA 1
ATOM 742 C C . TYR A 1 96 ? 7.755 -3.413 -13.092 1.00 98.31 96 TYR A C 1
ATOM 744 O O . TYR A 1 96 ? 8.644 -3.145 -12.288 1.00 98.31 96 TYR A O 1
ATOM 752 N N . TYR A 1 97 ? 7.851 -3.153 -14.393 1.00 98.06 97 TYR A N 1
ATOM 753 C CA . TYR A 1 97 ? 8.909 -2.332 -14.969 1.00 98.06 97 TYR A CA 1
ATOM 754 C C . TYR A 1 97 ? 8.520 -0.850 -14.902 1.00 98.06 97 TYR A C 1
ATOM 756 O O . TYR A 1 97 ? 7.341 -0.527 -15.125 1.00 98.06 97 TYR A O 1
ATOM 764 N N . PRO A 1 98 ? 9.485 0.051 -14.650 1.00 98.06 98 PRO A N 1
ATOM 765 C CA . PRO A 1 98 ? 9.250 1.476 -14.758 1.00 98.06 98 PRO A CA 1
ATOM 766 C C . PRO A 1 98 ? 9.064 1.895 -16.222 1.00 98.06 98 PRO A C 1
ATOM 768 O O . PRO A 1 98 ? 9.507 1.207 -17.142 1.00 98.06 98 PRO A O 1
ATOM 771 N N . VAL A 1 99 ? 8.371 3.014 -16.444 1.00 97.44 99 VAL A N 1
ATOM 772 C CA . VAL A 1 99 ? 8.296 3.644 -17.776 1.00 97.44 99 VAL A CA 1
ATOM 773 C C . VAL A 1 99 ? 9.510 4.534 -18.050 1.00 97.44 99 VAL A C 1
ATOM 775 O O . VAL A 1 99 ? 9.863 4.770 -19.203 1.00 97.44 99 VAL A O 1
ATOM 778 N N . GLU A 1 100 ? 10.131 5.030 -16.986 1.00 97.25 100 GLU A N 1
ATOM 779 C CA . GLU A 1 100 ? 11.388 5.762 -16.963 1.00 97.25 100 GLU A CA 1
ATOM 780 C C . GLU A 1 100 ? 12.586 4.843 -16.656 1.00 97.25 100 GLU A C 1
ATOM 782 O O . GLU A 1 100 ? 12.422 3.660 -16.367 1.00 97.25 100 GLU A O 1
ATOM 787 N N . GLU A 1 101 ? 13.808 5.382 -16.707 1.00 97.62 101 GLU A N 1
ATOM 788 C CA . GLU A 1 101 ? 15.004 4.634 -16.302 1.00 97.62 101 GLU A CA 1
ATOM 789 C C . GLU A 1 101 ? 14.969 4.276 -14.808 1.00 97.62 101 GLU A C 1
ATOM 791 O O . GLU A 1 101 ? 14.460 5.032 -13.975 1.00 97.62 101 GLU A O 1
ATOM 796 N N . TYR A 1 102 ? 15.550 3.126 -14.456 1.00 97.88 102 TYR A N 1
ATOM 797 C CA . TYR A 1 102 ? 15.688 2.719 -13.061 1.00 97.88 102 TYR A CA 1
ATOM 798 C C . TYR A 1 102 ? 16.477 3.763 -12.265 1.00 97.88 102 TYR A C 1
ATOM 800 O O . TYR A 1 102 ? 17.610 4.117 -12.595 1.00 97.88 102 TYR A O 1
ATOM 808 N N . ASN A 1 103 ? 15.876 4.235 -11.178 1.00 98.00 103 ASN A N 1
ATOM 809 C CA . ASN A 1 103 ? 16.495 5.162 -10.255 1.00 98.00 103 ASN A CA 1
ATOM 810 C C . ASN A 1 103 ? 17.418 4.393 -9.310 1.00 98.00 103 ASN A C 1
ATOM 812 O O . ASN A 1 103 ? 16.979 3.518 -8.557 1.00 98.00 103 ASN A O 1
ATOM 816 N N . LYS A 1 104 ? 18.705 4.749 -9.331 1.00 96.69 104 LYS A N 1
ATOM 817 C CA . LYS A 1 104 ? 19.723 4.083 -8.522 1.00 96.69 104 LYS A CA 1
ATOM 818 C C . LYS A 1 104 ? 19.444 4.194 -7.021 1.00 96.69 104 LYS A C 1
ATOM 820 O O . LYS A 1 104 ? 19.564 3.190 -6.334 1.00 96.69 104 LYS A O 1
ATOM 825 N N . ASP A 1 105 ? 19.030 5.356 -6.524 1.00 96.88 105 ASP A N 1
ATOM 826 C CA . ASP A 1 105 ? 18.795 5.551 -5.087 1.00 96.88 105 ASP A CA 1
ATOM 827 C C . ASP A 1 105 ? 17.602 4.717 -4.600 1.00 96.88 105 ASP A C 1
ATOM 829 O O . ASP A 1 105 ? 17.645 4.126 -3.522 1.00 96.88 105 ASP A O 1
ATOM 833 N N . ALA A 1 106 ? 16.548 4.621 -5.419 1.00 95.44 106 ALA A N 1
ATOM 834 C CA . ALA A 1 106 ? 15.400 3.766 -5.127 1.00 95.44 106 ALA A CA 1
ATOM 835 C C . ALA A 1 106 ? 15.798 2.283 -5.147 1.00 95.44 106 ALA A C 1
ATOM 837 O O . ALA A 1 106 ? 15.457 1.537 -4.234 1.00 95.44 106 ALA A O 1
ATOM 838 N N . THR A 1 107 ? 16.583 1.882 -6.149 1.00 95.12 107 THR A N 1
ATOM 839 C CA . THR A 1 107 ? 17.073 0.506 -6.304 1.00 95.12 107 THR A CA 1
ATOM 840 C C . THR A 1 107 ? 18.024 0.102 -5.175 1.00 95.12 107 THR A C 1
ATOM 842 O O . THR A 1 107 ? 17.953 -1.024 -4.695 1.00 95.12 107 THR A O 1
ATOM 845 N N . ASP A 1 108 ? 18.899 1.002 -4.721 1.00 95.31 108 ASP A N 1
ATOM 846 C CA . ASP A 1 108 ? 19.784 0.766 -3.575 1.00 95.31 108 ASP A CA 1
ATOM 847 C C . ASP A 1 108 ? 18.978 0.599 -2.271 1.00 95.31 108 ASP A C 1
ATOM 849 O O . ASP A 1 108 ? 19.415 -0.109 -1.364 1.00 95.31 108 ASP A O 1
ATOM 853 N N . PHE A 1 109 ? 17.809 1.244 -2.174 1.00 91.50 109 PHE A N 1
ATOM 854 C CA . PHE A 1 109 ? 16.933 1.182 -1.006 1.00 91.50 109 PHE A CA 1
ATOM 855 C C . PHE A 1 109 ? 16.075 -0.091 -0.970 1.00 91.50 109 PHE A C 1
ATOM 857 O O . PHE A 1 109 ? 16.064 -0.780 0.047 1.00 91.50 109 PHE A O 1
ATOM 864 N N . ASN A 1 110 ? 15.377 -0.417 -2.063 1.00 93.50 110 ASN A N 1
ATOM 865 C CA . ASN A 1 110 ? 14.432 -1.543 -2.113 1.00 93.50 110 ASN A CA 1
ATOM 866 C C . ASN A 1 110 ? 14.977 -2.814 -2.790 1.00 93.50 110 ASN A C 1
ATOM 868 O O . ASN A 1 110 ? 14.333 -3.860 -2.778 1.00 93.50 110 ASN A O 1
ATOM 872 N N . GLY A 1 111 ? 16.160 -2.752 -3.403 1.00 95.25 111 GLY A N 1
ATOM 873 C CA . GLY A 1 111 ? 16.802 -3.891 -4.061 1.00 95.25 111 GLY A CA 1
ATOM 874 C C . GLY A 1 111 ? 16.146 -4.345 -5.373 1.00 95.25 111 GLY A C 1
ATOM 875 O O . GLY A 1 111 ? 16.515 -5.400 -5.900 1.00 95.25 111 GLY A O 1
ATOM 876 N N . LEU A 1 112 ? 15.185 -3.594 -5.924 1.00 96.44 112 LEU A N 1
ATOM 877 C CA . LEU A 1 112 ? 14.446 -3.959 -7.138 1.00 96.44 112 LEU A CA 1
ATOM 878 C C . LEU A 1 112 ? 15.180 -3.523 -8.414 1.00 96.44 112 LEU A C 1
ATOM 880 O O . LEU A 1 112 ? 14.728 -2.644 -9.142 1.00 96.44 112 LEU A O 1
ATOM 884 N N . THR A 1 113 ? 16.305 -4.177 -8.715 1.00 96.50 113 THR A N 1
ATOM 885 C CA . THR A 1 113 ? 16.988 -4.027 -10.013 1.00 96.50 113 THR A CA 1
ATOM 886 C C . THR A 1 113 ? 16.138 -4.590 -11.158 1.00 96.50 113 THR A C 1
ATOM 888 O O . THR A 1 113 ? 15.280 -5.447 -10.936 1.00 96.50 113 THR A O 1
ATOM 891 N N . GLU A 1 114 ? 16.415 -4.186 -12.401 1.00 95.94 114 GLU A N 1
ATOM 892 C CA . GLU A 1 114 ? 15.760 -4.757 -13.590 1.00 95.94 114 GLU A CA 1
ATOM 893 C C . GLU A 1 114 ? 15.848 -6.292 -13.613 1.00 95.94 114 GLU A C 1
ATOM 895 O O . GLU A 1 114 ? 14.832 -6.979 -13.717 1.00 95.94 114 GLU A O 1
ATOM 900 N N . GLU A 1 115 ? 17.047 -6.845 -13.411 1.00 96.25 115 GLU A N 1
ATOM 901 C CA . GLU A 1 115 ? 17.279 -8.294 -13.345 1.00 96.25 115 GLU A CA 1
ATOM 902 C C . GLU A 1 115 ? 16.442 -8.969 -12.247 1.00 96.25 115 GLU A C 1
ATOM 904 O O . GLU A 1 115 ? 15.874 -10.049 -12.448 1.00 96.25 115 GLU A O 1
ATOM 909 N N . LYS A 1 116 ? 16.336 -8.328 -11.075 1.00 96.25 116 LYS A N 1
ATOM 910 C CA . LYS A 1 116 ? 15.544 -8.833 -9.954 1.00 96.25 116 LYS A CA 1
ATOM 911 C C . LYS A 1 116 ? 14.053 -8.802 -10.282 1.00 96.25 116 LYS A C 1
ATOM 913 O O . LYS A 1 116 ? 13.376 -9.795 -10.018 1.00 96.25 116 LYS A O 1
ATOM 918 N N . VAL A 1 117 ? 13.553 -7.724 -10.889 1.00 96.69 117 VAL A N 1
ATOM 919 C CA . VAL A 1 117 ? 12.155 -7.605 -11.329 1.00 96.69 117 VAL A CA 1
ATOM 920 C C . VAL A 1 117 ? 11.830 -8.663 -12.383 1.00 96.69 117 VAL A C 1
ATOM 922 O O . VAL A 1 117 ? 10.825 -9.352 -12.230 1.00 96.69 117 VAL A O 1
ATOM 925 N N . ILE A 1 118 ? 12.684 -8.875 -13.393 1.00 95.19 118 ILE A N 1
ATOM 926 C CA . ILE A 1 118 ? 12.507 -9.940 -14.400 1.00 95.19 118 ILE A CA 1
ATOM 927 C C . ILE A 1 118 ? 12.342 -11.299 -13.709 1.00 95.19 118 ILE A C 1
ATOM 929 O O . ILE A 1 118 ? 11.376 -12.023 -13.961 1.00 95.19 118 ILE A O 1
ATOM 933 N N . LYS A 1 119 ? 13.248 -11.622 -12.779 1.00 95.81 119 LYS A N 1
ATOM 934 C CA . LYS A 1 119 ? 13.216 -12.890 -12.044 1.00 95.81 119 LYS A CA 1
ATOM 935 C C . LYS A 1 119 ? 11.961 -13.041 -11.179 1.00 95.81 119 LYS A C 1
ATOM 937 O O . LYS A 1 119 ? 11.396 -14.128 -11.126 1.00 95.81 119 LYS A O 1
ATOM 942 N N . LEU A 1 120 ? 11.544 -11.978 -10.490 1.00 95.44 120 LEU A N 1
ATOM 943 C CA . LEU A 1 120 ? 10.376 -11.987 -9.603 1.00 95.44 120 LEU A CA 1
ATOM 944 C C . LEU A 1 120 ? 9.049 -12.051 -10.369 1.00 95.44 120 LEU A C 1
ATOM 946 O O . LEU A 1 120 ? 8.104 -12.675 -9.895 1.00 95.44 120 LEU A O 1
ATOM 950 N N . ARG A 1 121 ? 8.981 -11.446 -11.560 1.00 94.94 121 ARG A N 1
ATOM 951 C CA . ARG A 1 121 ? 7.839 -11.584 -12.476 1.00 94.94 121 ARG A CA 1
ATOM 952 C C . ARG A 1 121 ? 7.692 -13.020 -12.984 1.00 94.94 121 ARG A C 1
ATOM 954 O O . ARG A 1 121 ? 6.565 -13.479 -13.162 1.00 94.94 121 ARG A O 1
ATOM 961 N N . GLY A 1 122 ? 8.819 -13.705 -13.186 1.00 92.62 122 GLY A N 1
ATOM 962 C CA . GLY A 1 122 ? 8.886 -15.094 -13.628 1.00 92.62 122 GLY A CA 1
ATOM 963 C C . GLY A 1 122 ? 8.631 -15.281 -15.126 1.00 92.62 122 GLY A C 1
ATOM 964 O O . GLY A 1 122 ? 8.033 -14.438 -15.804 1.00 92.62 122 GLY A O 1
ATOM 965 N N . ASP A 1 123 ? 9.086 -16.420 -15.647 1.00 88.44 123 ASP A N 1
ATOM 966 C CA . ASP A 1 123 ? 8.904 -16.784 -17.052 1.00 88.44 123 ASP A CA 1
ATOM 967 C C . ASP A 1 123 ? 7.415 -16.963 -17.383 1.00 88.44 123 ASP A C 1
ATOM 969 O O . ASP A 1 123 ? 6.666 -17.607 -16.648 1.00 88.44 123 ASP A O 1
ATOM 973 N N . GLY A 1 124 ? 6.971 -16.393 -18.507 1.00 84.81 124 GLY A N 1
ATOM 974 C CA . GLY A 1 124 ? 5.570 -16.486 -18.934 1.00 84.81 124 GLY A CA 1
ATOM 975 C C . GLY A 1 124 ? 4.594 -15.635 -18.112 1.00 84.81 124 GLY A C 1
ATOM 976 O O . GLY A 1 124 ? 3.393 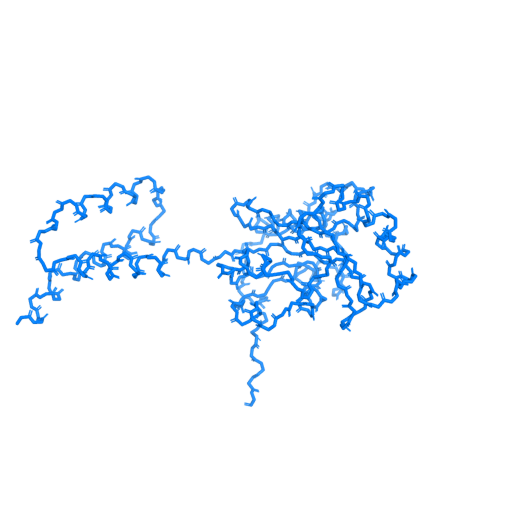-15.890 -18.150 1.00 84.81 124 GLY A O 1
ATOM 977 N N . CYS A 1 125 ? 5.085 -14.632 -17.376 1.00 90.75 125 CYS A N 1
ATOM 978 C CA . CYS A 1 125 ? 4.263 -13.656 -16.663 1.00 90.75 125 CYS A CA 1
ATOM 979 C C . CYS A 1 125 ? 3.167 -13.052 -17.568 1.00 90.75 125 CYS A C 1
ATOM 981 O O . CYS A 1 125 ? 3.463 -12.380 -18.555 1.00 90.75 125 CYS A O 1
ATOM 983 N N . MET A 1 126 ? 1.898 -13.279 -17.210 1.00 91.94 126 MET A N 1
ATOM 984 C CA . MET A 1 126 ? 0.740 -12.901 -18.037 1.00 91.94 126 MET A CA 1
ATOM 985 C C . MET A 1 126 ? 0.140 -11.540 -17.688 1.00 91.94 126 MET A C 1
ATOM 987 O O . MET A 1 126 ? -0.673 -11.013 -18.448 1.00 91.94 126 MET A O 1
ATOM 991 N N . TYR A 1 127 ? 0.495 -10.979 -16.531 1.00 95.75 127 TYR A N 1
ATOM 992 C CA . TYR A 1 127 ? 0.012 -9.662 -16.150 1.00 95.75 127 TYR A CA 1
ATOM 993 C C . TYR A 1 127 ? 0.871 -8.560 -16.777 1.00 95.75 127 TYR A C 1
ATOM 995 O O . TYR A 1 127 ? 2.032 -8.762 -17.143 1.00 95.75 127 TYR A O 1
ATOM 1003 N N . VAL A 1 128 ? 0.282 -7.372 -16.908 1.00 96.81 128 VAL A N 1
ATOM 1004 C CA . VAL A 1 128 ? 0.897 -6.237 -17.604 1.00 96.81 128 VAL A CA 1
ATOM 1005 C C . VAL A 1 128 ? 2.282 -5.871 -17.052 1.00 96.81 128 VAL A C 1
ATOM 1007 O O . VAL A 1 128 ? 2.608 -6.086 -15.883 1.00 96.81 128 VAL A O 1
ATOM 1010 N N . SER A 1 129 ? 3.127 -5.313 -17.914 1.00 97.00 129 SER A N 1
ATOM 1011 C CA . SER A 1 129 ? 4.494 -4.913 -17.568 1.00 97.00 129 SER A CA 1
ATOM 1012 C C . SER A 1 129 ? 4.556 -3.735 -16.600 1.00 97.00 129 SER A C 1
ATOM 1014 O O . SER A 1 129 ? 5.400 -3.741 -15.713 1.00 97.00 129 SER A O 1
ATOM 1016 N N . CYS A 1 130 ? 3.665 -2.753 -16.747 1.00 97.44 130 CYS A N 1
ATOM 1017 C CA . CYS A 1 130 ? 3.697 -1.496 -15.998 1.00 97.44 130 CYS A CA 1
ATOM 1018 C C . CYS A 1 130 ? 2.408 -1.304 -15.191 1.00 97.44 130 CYS A C 1
ATOM 1020 O O . CYS A 1 130 ? 1.311 -1.517 -15.718 1.00 97.44 130 CYS A O 1
ATOM 1022 N N . PHE A 1 131 ? 2.541 -0.834 -13.948 1.00 97.81 131 PHE A N 1
ATOM 1023 C CA . PHE A 1 131 ? 1.426 -0.663 -13.010 1.00 97.81 131 PHE A CA 1
ATOM 1024 C C . PHE A 1 131 ? 0.309 0.246 -13.535 1.00 97.81 131 PHE A C 1
ATOM 1026 O O . PHE A 1 131 ? -0.864 -0.068 -13.365 1.00 97.81 131 PHE A O 1
ATOM 1033 N N . ILE A 1 132 ? 0.655 1.324 -14.249 1.00 95.12 132 ILE A N 1
ATOM 1034 C CA . ILE A 1 132 ? -0.318 2.276 -14.815 1.00 95.12 132 ILE A CA 1
ATOM 1035 C C . ILE A 1 132 ? -1.356 1.617 -15.744 1.00 95.12 132 ILE A C 1
ATOM 1037 O O . ILE A 1 132 ? -2.428 2.167 -15.975 1.00 95.12 132 ILE A O 1
ATOM 1041 N N . ASN A 1 133 ? -1.057 0.422 -16.262 1.00 96.19 133 ASN A N 1
ATOM 1042 C CA . ASN A 1 133 ? -1.942 -0.340 -17.139 1.00 96.19 133 ASN A CA 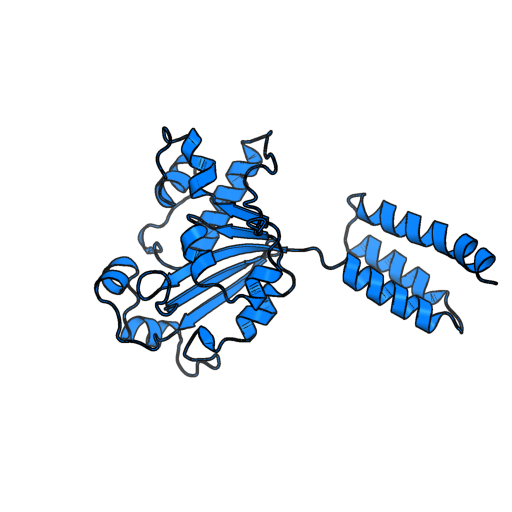1
ATOM 1043 C C . ASN A 1 133 ? -2.662 -1.499 -16.419 1.00 96.19 133 ASN A C 1
ATOM 1045 O O . ASN A 1 133 ? -3.409 -2.244 -17.062 1.00 96.19 133 ASN A O 1
ATOM 1049 N N . ASP A 1 134 ? -2.439 -1.700 -15.115 1.00 97.00 134 ASP A N 1
ATOM 1050 C CA . ASP A 1 134 ? -2.904 -2.881 -14.385 1.00 97.00 134 ASP A CA 1
ATOM 1051 C C . ASP A 1 134 ? -4.347 -2.744 -13.887 1.00 97.00 134 ASP A C 1
ATOM 1053 O O . ASP A 1 134 ? -4.643 -2.447 -12.728 1.00 97.00 134 ASP A O 1
ATOM 1057 N N . LYS A 1 135 ? -5.283 -3.038 -14.788 1.00 95.75 135 LYS A N 1
ATOM 1058 C CA . LYS A 1 135 ? -6.720 -3.051 -14.487 1.00 95.75 135 LYS A CA 1
ATOM 1059 C C . LYS A 1 135 ? -7.133 -4.133 -13.490 1.00 95.75 135 LYS A C 1
ATOM 1061 O O . LYS A 1 135 ? -8.230 -4.037 -12.942 1.00 95.75 135 LYS A O 1
ATOM 1066 N N . ASP A 1 136 ? -6.319 -5.161 -13.252 1.00 96.75 136 ASP A N 1
ATOM 1067 C CA . ASP A 1 136 ? -6.672 -6.184 -12.265 1.00 96.75 136 ASP A CA 1
ATOM 1068 C C . ASP A 1 136 ? -6.500 -5.663 -10.844 1.00 96.75 136 ASP A C 1
ATOM 1070 O O . ASP A 1 136 ? -7.290 -6.030 -9.977 1.00 96.75 136 ASP A O 1
ATOM 1074 N N . PHE A 1 137 ? -5.547 -4.755 -10.616 1.00 97.50 137 PHE A N 1
ATOM 1075 C CA . PHE A 1 137 ? -5.424 -4.081 -9.327 1.00 97.50 137 PHE A CA 1
ATOM 1076 C C . PHE A 1 137 ? -6.674 -3.245 -9.011 1.00 97.50 137 PHE A C 1
ATOM 1078 O O . PHE A 1 137 ? -7.220 -3.331 -7.913 1.00 97.50 137 PHE A O 1
ATOM 1085 N N . HIS A 1 138 ? -7.213 -2.521 -10.000 1.00 94.19 138 HIS A N 1
ATOM 1086 C CA . HIS A 1 138 ? -8.481 -1.797 -9.844 1.00 94.19 138 HIS A CA 1
ATOM 1087 C C . HIS A 1 138 ? -9.643 -2.723 -9.463 1.00 94.19 138 HIS A C 1
ATOM 1089 O O . HIS A 1 138 ? -10.423 -2.394 -8.572 1.00 94.19 138 HIS A O 1
ATOM 1095 N N . LYS A 1 139 ? -9.756 -3.894 -10.108 1.00 94.56 139 LYS A N 1
ATOM 1096 C CA . LYS A 1 139 ? -10.780 -4.894 -9.757 1.00 94.56 139 LYS A CA 1
ATOM 1097 C C . LYS A 1 139 ? -10.573 -5.424 -8.342 1.00 94.56 139 LYS A C 1
ATOM 1099 O O . LYS A 1 139 ? -11.541 -5.550 -7.600 1.00 94.56 139 LYS A O 1
ATOM 1104 N N . PHE A 1 140 ? -9.324 -5.713 -7.968 1.00 96.25 140 PHE A N 1
ATOM 1105 C CA . PHE A 1 140 ? -8.983 -6.188 -6.631 1.00 96.25 140 PHE A CA 1
ATOM 1106 C C . PHE A 1 140 ? -9.405 -5.181 -5.557 1.00 96.25 140 PHE A C 1
ATOM 1108 O O . PHE A 1 140 ? -9.956 -5.583 -4.539 1.00 96.25 140 PHE A O 1
ATOM 1115 N N . MET A 1 141 ? -9.223 -3.885 -5.806 1.00 95.62 141 MET A N 1
ATOM 1116 C CA . MET A 1 141 ? -9.571 -2.805 -4.877 1.00 95.62 141 MET A CA 1
ATOM 1117 C C . MET A 1 141 ? -11.056 -2.391 -4.909 1.00 95.62 141 MET A C 1
ATOM 1119 O O . MET A 1 141 ? -11.455 -1.520 -4.141 1.00 95.62 141 MET A O 1
ATOM 1123 N N . GLY A 1 142 ? -11.887 -2.981 -5.778 1.00 92.31 142 GLY A N 1
ATOM 1124 C CA . GLY A 1 142 ? -13.241 -2.487 -6.070 1.00 92.31 142 GLY A CA 1
ATOM 1125 C C . GLY A 1 142 ? -14.245 -2.528 -4.908 1.00 92.31 142 GLY A C 1
ATOM 1126 O O . GLY A 1 142 ? -15.204 -1.761 -4.908 1.00 92.31 142 GLY A O 1
ATOM 1127 N N . ASP A 1 143 ? -14.029 -3.388 -3.913 1.00 90.38 143 ASP A N 1
ATOM 1128 C CA . ASP A 1 143 ? -14.850 -3.536 -2.698 1.00 90.38 143 ASP A CA 1
ATOM 1129 C C . ASP A 1 143 ? -14.159 -2.988 -1.429 1.00 90.38 143 ASP A C 1
ATOM 1131 O O . ASP A 1 143 ? -14.653 -3.163 -0.310 1.00 90.38 143 ASP A O 1
ATOM 1135 N N . VAL A 1 144 ? -13.018 -2.311 -1.586 1.00 92.62 144 VAL A N 1
ATOM 1136 C CA . VAL A 1 144 ? -12.240 -1.722 -0.490 1.00 92.62 144 VAL A CA 1
ATOM 1137 C C . VAL A 1 144 ? -12.716 -0.294 -0.223 1.00 92.62 144 VAL A C 1
ATOM 1139 O O . VAL A 1 144 ? -12.874 0.502 -1.145 1.00 92.62 144 VAL A O 1
ATOM 1142 N N . ASP A 1 145 ? -12.900 0.066 1.049 1.00 92.62 145 ASP A N 1
ATOM 1143 C CA . ASP A 1 145 ? -13.121 1.466 1.454 1.00 92.62 145 ASP A CA 1
ATOM 1144 C C . ASP A 1 145 ? -12.160 1.973 2.523 1.00 92.62 145 ASP A C 1
ATOM 1146 O O . ASP A 1 145 ? -12.187 3.160 2.858 1.00 92.62 145 ASP A O 1
ATOM 1150 N N . THR A 1 146 ? -11.336 1.085 3.068 1.00 93.50 146 THR A N 1
ATOM 1151 C CA . THR A 1 146 ? -10.429 1.399 4.158 1.00 93.50 146 THR A CA 1
ATOM 1152 C C . THR A 1 146 ? -9.028 0.960 3.783 1.00 93.50 146 THR A C 1
ATOM 1154 O O . THR A 1 146 ? -8.757 -0.231 3.650 1.00 93.50 146 THR A O 1
ATOM 1157 N N . LEU A 1 147 ? -8.138 1.935 3.629 1.00 96.62 147 LEU A N 1
ATOM 1158 C CA . LEU A 1 147 ? -6.735 1.717 3.314 1.00 96.62 147 LEU A CA 1
ATOM 1159 C C . LEU A 1 147 ? -5.882 1.874 4.570 1.00 96.62 147 LEU A C 1
ATOM 1161 O O . LEU A 1 147 ? -5.993 2.874 5.286 1.00 96.62 147 LEU A O 1
ATOM 1165 N N . ILE A 1 148 ? -5.022 0.893 4.819 1.00 96.88 148 ILE A N 1
ATOM 1166 C CA . ILE A 1 148 ? -4.124 0.845 5.967 1.00 96.88 148 ILE A CA 1
ATOM 1167 C C . ILE A 1 148 ? -2.698 0.664 5.448 1.00 96.88 148 ILE A C 1
ATOM 1169 O O . ILE A 1 148 ? -2.400 -0.326 4.789 1.00 96.88 148 ILE A O 1
ATOM 1173 N N . CYS A 1 149 ? -1.812 1.602 5.769 1.00 97.44 149 CYS A N 1
ATOM 1174 C CA . CYS A 1 149 ? -0.409 1.561 5.345 1.00 97.44 149 CYS A CA 1
ATOM 1175 C C . CYS A 1 149 ? 0.506 2.035 6.476 1.00 97.44 149 CYS A C 1
ATOM 1177 O O . CYS A 1 149 ? 0.091 2.794 7.366 1.00 97.44 149 CYS A O 1
ATOM 1179 N N . HIS A 1 150 ? 1.779 1.658 6.409 1.00 96.62 150 HIS A N 1
ATOM 1180 C CA . HIS A 1 150 ? 2.818 2.300 7.200 1.00 96.62 150 HIS A CA 1
ATOM 1181 C C . HIS A 1 150 ? 3.397 3.448 6.374 1.00 96.62 150 HIS A C 1
ATOM 1183 O O . HIS A 1 150 ? 3.991 3.206 5.342 1.00 96.62 150 HIS A O 1
ATOM 1189 N N . ASN A 1 151 ? 3.208 4.699 6.812 1.00 95.44 151 ASN A N 1
ATOM 1190 C CA . ASN A 1 151 ? 3.476 5.896 5.997 1.00 95.44 151 ASN A CA 1
ATOM 1191 C C . ASN A 1 151 ? 2.514 6.100 4.801 1.00 95.44 151 ASN A C 1
ATOM 1193 O O . ASN A 1 151 ? 2.927 6.484 3.714 1.00 95.44 151 ASN A O 1
ATOM 1197 N N . ILE A 1 152 ? 1.200 5.979 5.044 1.00 95.50 152 ILE A N 1
ATOM 1198 C CA . ILE A 1 152 ? 0.136 6.032 4.013 1.00 95.50 152 ILE A CA 1
ATOM 1199 C C . ILE A 1 152 ? 0.199 7.189 3.008 1.00 95.50 152 ILE A C 1
ATOM 1201 O O . ILE A 1 152 ? -0.335 7.066 1.914 1.00 95.50 152 ILE A O 1
ATOM 1205 N N . ALA A 1 153 ? 0.795 8.331 3.366 1.00 94.00 153 ALA A N 1
ATOM 1206 C CA . ALA A 1 153 ? 0.911 9.461 2.448 1.00 94.00 153 ALA A CA 1
ATOM 1207 C C . ALA A 1 153 ? 1.742 9.104 1.206 1.00 94.00 153 ALA A C 1
ATOM 1209 O O . ALA A 1 153 ? 1.471 9.635 0.131 1.00 94.00 153 ALA A O 1
ATOM 1210 N N . PHE A 1 154 ? 2.722 8.211 1.363 1.00 96.06 154 PHE A N 1
ATOM 1211 C CA . PHE A 1 154 ? 3.538 7.703 0.275 1.00 96.06 154 PHE A CA 1
ATOM 1212 C C . PHE A 1 154 ? 2.715 6.794 -0.640 1.00 96.06 154 PHE A C 1
ATOM 1214 O O . PHE A 1 154 ? 2.467 7.177 -1.781 1.00 96.06 154 PHE A O 1
ATOM 1221 N N . ASP A 1 155 ? 2.201 5.669 -0.133 1.00 97.69 155 ASP A N 1
ATOM 1222 C CA . ASP A 1 155 ? 1.469 4.674 -0.932 1.00 97.69 155 ASP A CA 1
ATOM 1223 C C . ASP A 1 155 ? 0.250 5.280 -1.628 1.00 97.69 155 ASP A C 1
ATOM 1225 O O . ASP A 1 155 ? 0.027 5.092 -2.824 1.00 97.69 155 ASP A O 1
ATOM 1229 N N . TYR A 1 156 ? -0.514 6.090 -0.891 1.00 95.75 156 TYR A N 1
ATOM 1230 C CA . TYR A 1 156 ? -1.706 6.748 -1.414 1.00 95.75 156 TYR A CA 1
ATOM 1231 C C . TYR A 1 156 ? -1.390 7.675 -2.595 1.00 95.75 156 TYR A C 1
ATOM 1233 O O . TYR A 1 156 ? -2.232 7.855 -3.470 1.00 95.75 156 TYR A O 1
ATOM 1241 N N . SER A 1 157 ? -0.181 8.247 -2.658 1.00 95.69 157 SER A N 1
ATOM 1242 C CA . SER A 1 157 ? 0.222 9.146 -3.746 1.00 95.69 157 SER A CA 1
ATOM 1243 C C . SER A 1 157 ? 0.422 8.447 -5.098 1.00 95.69 157 SER A C 1
ATOM 1245 O O . SER A 1 157 ? 0.418 9.126 -6.125 1.00 95.69 157 SER A O 1
ATOM 1247 N N . PHE A 1 158 ? 0.561 7.115 -5.100 1.00 97.44 158 PHE A N 1
ATOM 1248 C CA . PHE A 1 158 ? 0.685 6.284 -6.304 1.00 97.44 158 PHE A CA 1
ATOM 1249 C C . PHE A 1 158 ? -0.647 5.676 -6.754 1.00 97.44 158 PHE A C 1
ATOM 1251 O O . PHE A 1 158 ? -0.726 5.109 -7.844 1.00 97.44 158 PHE A O 1
ATOM 1258 N N . LEU A 1 159 ? -1.701 5.772 -5.937 1.00 96.38 159 LEU A N 1
ATOM 1259 C CA . LEU A 1 159 ? -2.994 5.190 -6.271 1.00 96.38 159 LEU A CA 1
ATOM 1260 C C . LEU A 1 159 ? -3.738 6.044 -7.314 1.00 96.38 159 LEU A C 1
ATOM 1262 O O . LEU A 1 159 ? -3.865 7.257 -7.137 1.00 96.38 159 LEU A O 1
ATOM 1266 N N . PRO A 1 160 ? -4.296 5.424 -8.371 1.00 93.62 160 PRO A N 1
ATOM 1267 C CA . PRO A 1 160 ? -5.166 6.108 -9.322 1.00 93.62 160 PRO A CA 1
ATOM 1268 C C . PRO A 1 160 ? -6.398 6.740 -8.659 1.00 93.62 160 PRO A C 1
ATOM 1270 O O . PRO A 1 160 ? -6.918 6.240 -7.653 1.00 93.62 160 PRO A O 1
ATOM 1273 N N . ASN A 1 161 ? -6.919 7.811 -9.264 1.00 92.69 161 ASN A N 1
ATOM 1274 C CA . ASN A 1 161 ? -8.096 8.526 -8.759 1.00 92.69 161 ASN A CA 1
ATOM 1275 C C . ASN A 1 161 ? -9.316 7.600 -8.619 1.00 92.69 161 ASN A C 1
ATOM 1277 O O . ASN A 1 161 ? -10.027 7.656 -7.623 1.00 92.69 161 ASN A O 1
ATOM 1281 N N . GLU A 1 162 ? -9.500 6.677 -9.559 1.00 91.44 162 GLU A N 1
ATOM 1282 C CA . GLU A 1 162 ? -10.604 5.715 -9.581 1.00 91.44 162 GLU A CA 1
ATOM 1283 C C . GLU A 1 162 ? -10.593 4.774 -8.366 1.00 91.44 162 GLU A C 1
ATOM 1285 O O . GLU A 1 162 ? -11.639 4.285 -7.940 1.00 91.44 162 GLU A O 1
ATOM 1290 N N . ILE A 1 163 ? -9.412 4.502 -7.801 1.00 93.19 163 ILE A N 1
ATOM 1291 C CA . ILE A 1 163 ? -9.280 3.727 -6.563 1.00 93.19 163 ILE A CA 1
ATOM 1292 C C . ILE A 1 163 ? -9.541 4.638 -5.368 1.00 93.19 163 ILE A C 1
ATOM 1294 O O . ILE A 1 163 ? -10.349 4.306 -4.502 1.00 93.19 163 ILE A O 1
ATOM 1298 N N . THR A 1 164 ? -8.889 5.800 -5.325 1.00 92.06 164 THR A N 1
ATOM 1299 C CA . THR A 1 164 ? -8.963 6.704 -4.168 1.00 92.06 164 THR A CA 1
ATOM 1300 C C . THR A 1 164 ? -10.362 7.277 -3.924 1.00 92.06 164 THR A C 1
ATOM 1302 O O . THR A 1 164 ? -10.725 7.497 -2.771 1.00 92.06 164 THR A O 1
ATOM 1305 N N . GLU A 1 165 ? -11.193 7.431 -4.959 1.00 90.12 165 GLU A N 1
ATOM 1306 C CA . GLU A 1 165 ? -12.603 7.834 -4.833 1.00 90.12 165 GLU A CA 1
ATOM 1307 C C . GLU A 1 165 ? -13.461 6.833 -4.034 1.00 90.12 165 GLU A C 1
ATOM 1309 O O . GLU A 1 165 ? -14.439 7.232 -3.394 1.00 90.12 165 GLU A O 1
ATOM 1314 N N . ASN A 1 166 ? -13.087 5.548 -4.028 1.00 87.62 166 ASN A N 1
ATOM 1315 C CA . ASN A 1 166 ? -13.777 4.503 -3.267 1.00 87.62 166 ASN A CA 1
ATOM 1316 C C . ASN A 1 166 ? -13.301 4.405 -1.811 1.00 87.62 166 ASN A C 1
ATOM 1318 O O . ASN A 1 166 ? -14.039 3.905 -0.954 1.00 87.62 166 ASN A O 1
ATOM 1322 N N . ILE A 1 167 ? -12.105 4.925 -1.516 1.00 91.75 167 ILE A N 1
ATOM 1323 C CA . ILE A 1 167 ? -11.514 4.912 -0.181 1.00 91.75 167 ILE A CA 1
ATOM 1324 C C . ILE A 1 167 ? -12.135 6.018 0.676 1.00 91.75 167 ILE A C 1
ATOM 1326 O O . ILE A 1 167 ? -11.955 7.217 0.456 1.00 91.75 167 ILE A O 1
ATOM 1330 N N . LYS A 1 168 ? -12.876 5.601 1.699 1.00 88.62 168 LYS A N 1
ATOM 1331 C CA . LYS A 1 168 ? -13.515 6.483 2.683 1.00 88.62 168 LYS A CA 1
ATOM 1332 C C . LYS A 1 168 ? -12.635 6.704 3.902 1.00 88.62 168 LYS A C 1
ATOM 1334 O O . LYS A 1 168 ? -12.740 7.742 4.551 1.00 88.62 168 LYS A O 1
ATOM 1339 N N . ASN A 1 169 ? -11.789 5.722 4.199 1.00 88.75 169 ASN A N 1
ATOM 1340 C CA . ASN A 1 169 ? -11.045 5.637 5.435 1.00 88.75 169 ASN A CA 1
ATOM 1341 C C . ASN A 1 169 ? -9.560 5.410 5.152 1.00 88.75 169 ASN A C 1
ATOM 1343 O O . ASN A 1 169 ? -9.190 4.497 4.419 1.00 88.75 169 ASN A O 1
ATOM 1347 N N . LEU A 1 170 ? -8.710 6.223 5.771 1.00 92.94 170 LEU A N 1
ATOM 1348 C CA . LEU A 1 170 ? -7.256 6.101 5.708 1.00 92.94 170 LEU A CA 1
ATOM 1349 C C . LEU A 1 170 ? -6.728 5.865 7.120 1.00 92.94 170 LEU A C 1
ATOM 1351 O O . LEU A 1 170 ? -7.124 6.582 8.035 1.00 92.94 170 LEU A O 1
ATOM 1355 N N . PHE A 1 171 ? -5.830 4.900 7.298 1.00 93.81 171 PHE A N 1
ATOM 1356 C CA . PHE A 1 171 ? -5.158 4.655 8.570 1.00 93.81 171 PHE A CA 1
ATOM 1357 C C . PHE A 1 171 ? -3.650 4.518 8.368 1.00 93.81 171 PHE A C 1
ATOM 1359 O O . PHE A 1 171 ? -3.182 3.718 7.563 1.00 93.81 171 PHE A O 1
ATOM 1366 N N . CYS A 1 172 ? -2.877 5.293 9.126 1.00 95.19 172 CYS A N 1
ATOM 1367 C CA . CYS A 1 172 ? -1.422 5.307 9.032 1.00 95.19 172 CYS A CA 1
ATOM 1368 C C . CYS A 1 172 ? -0.805 4.771 10.320 1.00 95.19 172 CYS A C 1
ATOM 1370 O O . CYS A 1 172 ? -0.726 5.507 11.306 1.00 95.19 172 CYS A O 1
ATOM 1372 N N . THR A 1 173 ? -0.316 3.529 10.304 1.00 95.00 173 THR A N 1
ATOM 1373 C CA . THR A 1 173 ? 0.279 2.903 11.500 1.00 95.00 173 THR A CA 1
ATOM 1374 C C . THR A 1 173 ? 1.480 3.709 12.008 1.00 95.00 173 THR A C 1
ATOM 1376 O O . THR A 1 173 ? 1.607 3.918 13.211 1.00 95.00 173 THR A O 1
ATOM 1379 N N . MET A 1 174 ? 2.291 4.287 11.114 1.00 94.88 174 MET A N 1
ATOM 1380 C CA . MET A 1 174 ? 3.392 5.196 11.469 1.00 94.88 174 MET A CA 1
ATOM 1381 C C . MET A 1 174 ? 2.919 6.425 12.262 1.00 94.88 174 MET A C 1
ATOM 1383 O O . MET A 1 174 ? 3.446 6.736 13.330 1.00 94.88 174 MET A O 1
ATOM 1387 N N . LYS A 1 175 ? 1.915 7.147 11.746 1.00 92.44 175 LYS A N 1
ATOM 1388 C CA . LYS A 1 175 ? 1.430 8.392 12.360 1.00 92.44 175 LYS A CA 1
ATOM 1389 C C . LYS A 1 175 ? 0.729 8.115 13.687 1.00 92.44 175 LYS A C 1
ATOM 1391 O O . LYS A 1 175 ? 0.974 8.828 14.660 1.00 92.44 175 LYS A O 1
ATOM 1396 N N . SER A 1 176 ? -0.105 7.080 13.732 1.00 91.31 176 SER A N 1
ATOM 1397 C CA . SER A 1 176 ? -0.835 6.676 14.936 1.00 91.31 176 SER A CA 1
ATOM 1398 C C . SER A 1 176 ? 0.096 6.265 16.079 1.00 91.31 176 SER A C 1
ATOM 1400 O O . SER A 1 176 ? -0.253 6.447 17.243 1.00 91.31 176 SER A O 1
ATOM 1402 N N . ASN A 1 177 ? 1.310 5.808 15.762 1.00 91.25 177 ASN A N 1
ATOM 1403 C CA . ASN A 1 177 ? 2.303 5.422 16.758 1.00 91.25 177 ASN A CA 1
ATOM 1404 C C . ASN A 1 177 ? 3.170 6.566 17.289 1.00 91.25 177 ASN A C 1
ATOM 1406 O O . ASN A 1 177 ? 3.801 6.400 18.325 1.00 91.25 177 ASN A O 1
ATOM 1410 N N . THR A 1 178 ? 3.172 7.753 16.673 1.00 92.12 178 THR A N 1
ATOM 1411 C CA . THR A 1 178 ? 4.028 8.885 17.102 1.00 92.12 178 THR A CA 1
ATOM 1412 C C . THR A 1 178 ? 3.923 9.226 18.596 1.00 92.12 178 THR A C 1
ATOM 1414 O O . THR A 1 178 ? 4.918 9.637 19.197 1.00 92.12 178 THR A O 1
ATOM 1417 N N . LYS A 1 179 ? 2.756 9.002 19.222 1.00 88.50 179 LYS A N 1
ATOM 1418 C CA . LYS A 1 179 ? 2.527 9.200 20.666 1.00 88.50 179 LYS A CA 1
ATOM 1419 C C . LYS A 1 179 ? 3.444 8.347 21.555 1.00 88.50 179 LYS A C 1
ATOM 1421 O O . LYS A 1 179 ? 3.838 8.809 22.621 1.00 88.50 179 LYS A O 1
ATOM 1426 N N . TYR A 1 180 ? 3.843 7.162 21.094 1.00 88.94 180 TYR A N 1
ATOM 1427 C CA . TYR A 1 180 ? 4.762 6.262 21.801 1.00 88.94 180 TYR A CA 1
ATOM 1428 C C . TYR A 1 180 ? 6.239 6.535 21.483 1.00 88.94 180 TYR A C 1
ATOM 1430 O O . TYR A 1 180 ? 7.126 6.039 22.170 1.00 88.94 180 TYR A O 1
ATOM 1438 N N . PHE A 1 181 ? 6.518 7.368 20.475 1.00 91.12 181 PHE A N 1
ATOM 1439 C CA . PHE A 1 181 ? 7.869 7.673 19.995 1.00 91.12 181 PHE A CA 1
ATOM 1440 C C . PHE A 1 181 ? 8.210 9.165 20.122 1.00 91.12 181 PHE A C 1
ATOM 1442 O O . PHE A 1 181 ? 8.918 9.733 19.287 1.00 91.12 181 PHE A O 1
ATOM 1449 N N . SER A 1 182 ? 7.708 9.821 21.173 1.00 91.69 182 SER A N 1
ATOM 1450 C CA . SER A 1 182 ? 7.988 11.234 21.481 1.00 91.69 182 SER A CA 1
ATOM 1451 C C . SER A 1 182 ? 7.697 12.182 20.309 1.00 91.69 182 SER A C 1
ATOM 1453 O O . SER A 1 182 ? 8.471 13.097 20.026 1.00 91.69 182 SER A O 1
ATOM 1455 N N . GLY A 1 183 ? 6.611 11.924 19.575 1.00 89.06 183 GLY A N 1
ATOM 1456 C CA . GLY A 1 183 ? 6.201 12.701 18.405 1.00 89.06 183 GLY A CA 1
ATOM 1457 C C . GLY A 1 183 ? 7.004 12.424 17.129 1.00 89.06 183 GLY A C 1
ATOM 1458 O O . GLY A 1 183 ? 6.695 13.003 16.090 1.00 89.06 183 GLY A O 1
ATOM 1459 N N . LYS A 1 184 ? 8.017 11.549 17.167 1.00 92.38 184 LYS A N 1
ATOM 1460 C CA . LYS A 1 184 ? 8.783 11.148 15.978 1.00 92.38 184 LYS A CA 1
ATOM 1461 C C . LYS A 1 184 ? 8.030 10.075 15.202 1.00 92.38 184 LYS A C 1
ATOM 1463 O O . LYS A 1 184 ? 7.360 9.238 15.797 1.00 92.38 184 LYS A O 1
ATOM 1468 N N . PHE A 1 185 ? 8.190 10.073 13.882 1.00 93.75 185 PHE A N 1
ATOM 1469 C CA . PHE A 1 185 ? 7.693 9.002 13.023 1.00 93.75 185 PHE A CA 1
ATOM 1470 C C . PHE A 1 185 ? 8.591 7.760 13.172 1.00 93.75 185 PHE A C 1
ATOM 1472 O O . PHE A 1 185 ? 9.759 7.820 12.771 1.00 93.75 185 PHE A O 1
ATOM 1479 N N . PRO A 1 186 ? 8.114 6.661 13.791 1.00 95.38 186 PRO A N 1
ATOM 1480 C CA . PRO A 1 186 ? 8.867 5.412 13.815 1.00 95.38 186 PRO A CA 1
ATOM 1481 C C . PRO A 1 186 ? 8.876 4.792 12.416 1.00 95.38 186 PRO A C 1
ATOM 1483 O O . PRO A 1 186 ? 7.932 4.971 11.660 1.00 95.38 186 PRO A O 1
ATOM 1486 N N . ASN A 1 187 ? 9.919 4.042 12.071 1.00 95.75 187 ASN A N 1
ATOM 1487 C CA . ASN A 1 187 ? 9.838 3.162 10.906 1.00 95.75 187 ASN A CA 1
ATOM 1488 C C . ASN A 1 187 ? 9.069 1.878 11.269 1.00 95.75 187 ASN A C 1
ATOM 1490 O O . ASN A 1 187 ? 8.791 1.619 12.450 1.00 95.75 187 ASN A O 1
ATOM 1494 N N . LEU A 1 188 ? 8.744 1.070 10.256 1.00 96.06 188 LEU A N 1
ATOM 1495 C CA . LEU A 1 188 ? 7.935 -0.136 10.435 1.00 96.06 188 LEU A CA 1
ATOM 1496 C C . LEU A 1 188 ? 8.593 -1.091 11.429 1.00 96.06 188 LEU A C 1
ATOM 1498 O O . LEU A 1 188 ? 7.963 -1.464 12.413 1.00 96.06 188 LEU A O 1
ATOM 1502 N N . LYS A 1 189 ? 9.896 -1.346 11.265 1.00 95.81 189 LYS A N 1
ATOM 1503 C CA . LYS A 1 189 ? 10.691 -2.183 12.172 1.00 95.81 189 LYS A CA 1
ATOM 1504 C C . LYS A 1 189 ? 10.579 -1.758 13.638 1.00 95.81 189 LYS A C 1
ATOM 1506 O O . LYS A 1 189 ? 10.267 -2.589 14.479 1.00 95.81 189 LYS A O 1
ATOM 1511 N N . LYS A 1 190 ? 10.770 -0.472 13.954 1.00 95.25 190 LYS A N 1
ATOM 1512 C CA . LYS A 1 190 ? 10.642 0.037 15.335 1.00 95.25 190 LYS A CA 1
ATOM 1513 C C . LYS A 1 190 ? 9.241 -0.159 15.900 1.00 95.25 190 LYS A C 1
ATOM 1515 O O . LYS A 1 190 ? 9.081 -0.346 17.100 1.00 95.25 190 LYS A O 1
ATOM 1520 N N . THR A 1 191 ? 8.229 -0.084 15.042 1.00 95.31 191 THR A N 1
ATOM 1521 C CA . THR A 1 191 ? 6.840 -0.295 15.450 1.00 95.31 191 THR A CA 1
ATOM 1522 C C . THR A 1 191 ? 6.566 -1.785 15.677 1.00 95.31 191 THR A C 1
ATOM 1524 O O . THR A 1 191 ? 5.929 -2.137 16.663 1.00 95.31 191 THR A O 1
ATOM 1527 N N . CYS A 1 192 ? 7.110 -2.669 14.835 1.00 96.44 192 CYS A N 1
ATOM 1528 C CA . CYS A 1 192 ? 7.082 -4.116 15.050 1.00 96.44 192 CYS A CA 1
ATOM 1529 C C . CYS A 1 192 ? 7.778 -4.510 16.361 1.00 96.44 192 CYS A C 1
ATOM 1531 O O . CYS A 1 192 ? 7.189 -5.230 17.159 1.00 96.44 192 CYS A O 1
ATOM 1533 N N . GLU A 1 193 ? 8.980 -3.982 16.622 1.00 95.50 193 GLU A N 1
ATOM 1534 C CA . GLU A 1 193 ? 9.727 -4.201 17.871 1.00 95.50 193 GLU A CA 1
ATOM 1535 C C . GLU A 1 193 ? 8.921 -3.766 19.102 1.00 95.50 193 GLU A C 1
ATOM 1537 O O . GLU A 1 193 ? 8.876 -4.489 20.094 1.00 95.50 193 GLU A O 1
ATOM 1542 N N . PHE A 1 194 ? 8.251 -2.611 19.027 1.00 94.75 194 PHE A N 1
ATOM 1543 C CA . PHE A 1 194 ? 7.410 -2.102 20.111 1.00 94.75 194 PHE A CA 1
ATOM 1544 C C . PHE A 1 194 ? 6.229 -3.029 20.430 1.00 94.75 194 PHE A C 1
ATOM 1546 O O . PHE A 1 194 ? 5.952 -3.268 21.601 1.00 94.75 194 PHE A O 1
ATOM 1553 N N . TYR A 1 195 ? 5.579 -3.587 19.405 1.00 94.62 195 TYR A N 1
ATOM 1554 C CA . TYR A 1 195 ? 4.419 -4.475 19.553 1.00 94.62 195 TYR A CA 1
ATOM 1555 C C . TYR A 1 195 ? 4.763 -5.976 19.611 1.00 94.62 195 TYR A C 1
ATOM 1557 O O . TYR A 1 195 ? 3.865 -6.819 19.571 1.00 94.62 195 TYR A O 1
ATOM 1565 N N . GLY A 1 196 ? 6.048 -6.342 19.654 1.00 94.69 196 GLY A N 1
ATOM 1566 C CA . GLY A 1 196 ? 6.476 -7.745 19.659 1.00 94.69 196 GLY A CA 1
ATOM 1567 C C . GLY A 1 196 ? 6.074 -8.525 18.398 1.00 94.69 196 GLY A C 1
ATOM 1568 O O . GLY A 1 196 ? 5.764 -9.713 18.480 1.00 94.69 196 GLY A O 1
ATOM 1569 N N . VAL A 1 197 ? 6.032 -7.863 17.238 1.00 95.25 197 VAL A N 1
ATOM 1570 C CA . VAL A 1 197 ? 5.865 -8.506 15.926 1.00 95.25 197 VAL A CA 1
ATOM 1571 C C . VAL A 1 197 ? 7.248 -8.905 15.417 1.00 95.25 197 VAL A C 1
ATOM 1573 O O . VAL A 1 197 ? 8.121 -8.050 15.270 1.00 95.25 197 VAL A O 1
ATOM 1576 N N . GLU A 1 198 ? 7.458 -10.197 15.164 1.00 93.25 198 GLU A N 1
ATOM 1577 C CA . GLU A 1 198 ? 8.744 -10.711 14.685 1.00 93.25 198 GLU A CA 1
ATOM 1578 C C . GLU A 1 198 ? 9.077 -10.171 13.289 1.00 93.25 198 GLU A C 1
ATOM 1580 O O . GLU A 1 198 ? 8.242 -10.187 12.384 1.00 93.25 198 GLU A O 1
ATOM 1585 N N . VAL A 1 199 ? 10.315 -9.696 13.126 1.00 92.06 199 VAL A N 1
ATOM 1586 C CA . VAL A 1 199 ? 10.830 -9.152 11.866 1.00 92.06 199 VAL A CA 1
ATOM 1587 C C . VAL A 1 199 ? 12.005 -9.996 11.401 1.00 92.06 199 VAL A C 1
ATOM 1589 O O . VAL A 1 199 ? 13.032 -10.080 12.073 1.00 92.06 199 VAL A O 1
ATOM 1592 N N . ASP A 1 200 ? 11.863 -10.558 10.212 1.00 89.06 200 ASP A N 1
ATOM 1593 C CA . ASP A 1 200 ? 12.943 -11.090 9.407 1.00 89.06 200 ASP A CA 1
ATOM 1594 C C . ASP A 1 200 ? 13.549 -9.939 8.600 1.00 89.06 200 ASP A C 1
ATOM 1596 O O . ASP A 1 200 ? 12.949 -9.401 7.667 1.00 89.06 200 ASP A O 1
ATOM 1600 N N . THR A 1 201 ? 14.751 -9.526 8.995 1.00 81.69 201 THR A N 1
ATOM 1601 C CA . THR A 1 201 ? 15.435 -8.394 8.371 1.00 81.69 201 THR A CA 1
ATOM 1602 C C . THR A 1 201 ? 15.841 -8.656 6.922 1.00 81.69 201 THR A C 1
ATOM 1604 O O . THR A 1 201 ? 16.057 -7.699 6.187 1.00 81.69 201 THR A O 1
ATOM 1607 N N . GLU A 1 202 ? 15.941 -9.920 6.495 1.00 80.88 202 GLU A N 1
ATOM 1608 C CA . GLU A 1 202 ? 16.306 -10.270 5.114 1.00 80.88 202 GLU A CA 1
ATOM 1609 C C . GLU A 1 202 ? 15.146 -10.068 4.128 1.00 80.88 202 GLU A C 1
ATOM 1611 O O . GLU A 1 202 ? 15.362 -9.972 2.919 1.00 80.88 202 GLU A O 1
ATOM 1616 N N . GLN A 1 203 ? 13.914 -9.979 4.639 1.00 81.38 203 GLN A N 1
ATOM 1617 C CA . GLN A 1 203 ? 12.705 -9.791 3.838 1.00 81.38 203 GLN A CA 1
ATOM 1618 C C . GLN A 1 203 ? 12.197 -8.343 3.813 1.00 81.38 203 GLN A C 1
ATOM 1620 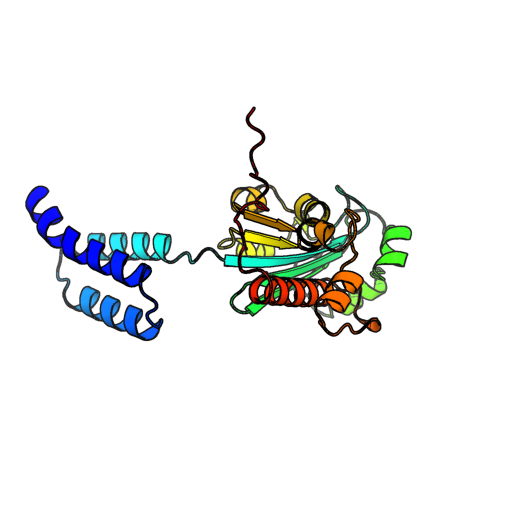O O . GLN A 1 203 ? 11.202 -8.070 3.146 1.00 81.38 203 GLN A O 1
ATOM 1625 N N . GLN A 1 204 ? 12.868 -7.414 4.503 1.00 71.19 204 GLN A N 1
ATOM 1626 C CA . GLN A 1 204 ? 12.494 -5.995 4.491 1.00 71.19 204 GLN A CA 1
ATOM 1627 C C . GLN A 1 204 ? 12.586 -5.399 3.084 1.00 71.19 204 GLN A C 1
ATOM 1629 O O . GLN A 1 204 ? 13.440 -5.807 2.294 1.00 71.19 204 GLN A O 1
ATOM 1634 N N . HIS A 1 205 ? 11.734 -4.409 2.805 1.00 78.69 205 HIS A N 1
ATOM 1635 C CA . HIS A 1 205 ? 11.608 -3.766 1.492 1.00 78.69 205 HIS A CA 1
ATOM 1636 C C . HIS A 1 205 ? 11.087 -4.716 0.410 1.00 78.69 205 HIS A C 1
ATOM 1638 O O . HIS A 1 205 ? 11.411 -4.626 -0.777 1.00 78.69 205 HIS A O 1
ATOM 1644 N N . GLN A 1 206 ? 10.268 -5.674 0.845 1.00 90.00 206 GLN A N 1
ATOM 1645 C CA . GLN A 1 206 ? 9.430 -6.475 -0.026 1.00 90.00 206 GLN A CA 1
ATOM 1646 C C . GLN A 1 206 ? 7.986 -6.125 0.290 1.00 90.00 206 GLN A C 1
ATOM 1648 O O . GLN A 1 206 ? 7.492 -6.472 1.362 1.00 90.00 206 GLN A O 1
ATOM 1653 N N . ALA A 1 207 ? 7.292 -5.528 -0.680 1.00 95.12 207 ALA A N 1
ATOM 1654 C CA . ALA A 1 207 ? 5.950 -4.994 -0.470 1.00 95.12 207 ALA A CA 1
ATOM 1655 C C . ALA A 1 207 ? 4.995 -5.953 0.264 1.00 95.12 207 ALA A C 1
ATOM 1657 O O . ALA A 1 207 ? 4.285 -5.570 1.190 1.00 95.12 207 ALA A O 1
ATOM 1658 N N . LEU A 1 208 ? 4.983 -7.243 -0.099 1.00 96.38 208 LEU A N 1
ATOM 1659 C CA . LEU A 1 208 ? 4.100 -8.206 0.569 1.00 96.38 208 LEU A CA 1
ATOM 1660 C C . LEU A 1 208 ? 4.485 -8.433 2.032 1.00 96.38 208 LEU A C 1
ATOM 1662 O O . LEU A 1 208 ? 3.605 -8.516 2.888 1.00 96.38 208 LEU A O 1
ATOM 1666 N N . TYR A 1 209 ? 5.780 -8.532 2.312 1.00 96.50 209 TYR A N 1
ATOM 1667 C CA . TYR A 1 209 ? 6.274 -8.726 3.665 1.00 96.50 209 TYR A CA 1
ATOM 1668 C C . TYR A 1 209 ? 5.970 -7.506 4.542 1.00 96.50 209 TYR A C 1
ATOM 1670 O O . TYR A 1 209 ? 5.415 -7.652 5.632 1.00 96.50 209 TYR A O 1
ATOM 1678 N N . ASP A 1 210 ? 6.216 -6.300 4.032 1.00 96.88 210 ASP A N 1
ATOM 1679 C CA . ASP A 1 210 ? 5.953 -5.060 4.762 1.00 96.88 210 ASP A CA 1
ATOM 1680 C C . ASP A 1 210 ? 4.445 -4.812 4.964 1.00 96.88 210 ASP A C 1
ATOM 1682 O O . ASP A 1 210 ? 4.023 -4.410 6.055 1.00 96.88 210 ASP A O 1
ATOM 1686 N N . ALA A 1 211 ? 3.589 -5.185 4.004 1.00 97.56 211 ALA A N 1
ATOM 1687 C CA . ALA A 1 211 ? 2.134 -5.190 4.190 1.00 97.56 211 ALA A CA 1
ATOM 1688 C C . ALA A 1 211 ? 1.677 -6.180 5.285 1.00 97.56 211 ALA A C 1
ATOM 1690 O O . ALA A 1 211 ? 0.770 -5.869 6.066 1.00 97.56 211 ALA A O 1
ATOM 1691 N N . ILE A 1 212 ? 2.310 -7.358 5.385 1.00 96.88 212 ILE A N 1
ATOM 1692 C CA . ILE A 1 212 ? 2.048 -8.344 6.449 1.00 96.88 212 ILE A CA 1
ATOM 1693 C C . ILE A 1 212 ? 2.474 -7.800 7.814 1.00 96.88 212 ILE A C 1
ATOM 1695 O O . ILE A 1 212 ? 1.694 -7.862 8.766 1.00 96.88 212 ILE A O 1
ATOM 1699 N N . LEU A 1 213 ? 3.671 -7.220 7.915 1.00 97.50 213 LEU A N 1
ATOM 1700 C CA . LEU A 1 213 ? 4.147 -6.586 9.144 1.00 97.50 213 LEU A CA 1
ATOM 1701 C C . LEU A 1 213 ? 3.241 -5.423 9.568 1.00 97.50 213 LEU A C 1
ATOM 1703 O O . LEU A 1 213 ? 2.897 -5.304 10.746 1.00 97.50 213 LEU A O 1
ATOM 1707 N N . CYS A 1 214 ? 2.794 -4.600 8.614 1.00 97.25 214 CYS A N 1
ATOM 1708 C CA . CYS A 1 214 ? 1.837 -3.522 8.851 1.00 97.25 214 CYS A CA 1
ATOM 1709 C C . CYS A 1 214 ? 0.512 -4.056 9.418 1.00 97.25 214 CYS A C 1
ATOM 1711 O O . CYS A 1 214 ? -0.005 -3.494 10.389 1.00 97.25 214 CYS A O 1
ATOM 1713 N N . LYS A 1 215 ? -0.009 -5.167 8.873 1.00 96.25 215 LYS A N 1
ATOM 1714 C CA . LYS A 1 215 ? -1.180 -5.858 9.431 1.00 96.25 215 LYS A CA 1
ATOM 1715 C C . LYS A 1 215 ? -0.926 -6.342 10.856 1.00 96.25 215 LYS A C 1
ATOM 1717 O O . LYS A 1 215 ? -1.745 -6.055 11.723 1.00 96.25 215 LYS A O 1
ATOM 1722 N N . GLY A 1 216 ? 0.202 -7.004 11.110 1.00 95.31 216 GLY A N 1
ATOM 1723 C CA . GLY A 1 216 ? 0.556 -7.484 12.447 1.00 95.31 216 GLY A CA 1
ATOM 1724 C C . GLY A 1 216 ? 0.604 -6.347 13.471 1.00 95.31 216 GLY A C 1
ATOM 1725 O O . GLY A 1 216 ? -0.029 -6.428 14.519 1.00 95.31 216 GLY A O 1
ATOM 1726 N N . VAL A 1 217 ? 1.264 -5.235 13.132 1.00 95.56 217 VAL A N 1
ATOM 1727 C CA . VAL A 1 217 ? 1.273 -4.014 13.955 1.00 95.56 217 VAL A CA 1
ATOM 1728 C C . VAL A 1 217 ? -0.145 -3.514 14.215 1.00 95.56 217 VAL A C 1
ATOM 1730 O O . VAL A 1 217 ? -0.509 -3.239 15.354 1.00 95.56 217 VAL A O 1
ATOM 1733 N N . PHE A 1 218 ? -0.959 -3.398 13.170 1.00 94.06 218 PHE A N 1
ATOM 1734 C CA . PHE A 1 218 ? -2.329 -2.913 13.286 1.00 94.06 218 PHE A CA 1
ATOM 1735 C C . PHE A 1 218 ? -3.206 -3.807 14.177 1.00 94.06 218 PHE A C 1
ATOM 1737 O O . PHE A 1 218 ? -4.033 -3.305 14.937 1.00 94.06 218 PHE A O 1
ATOM 1744 N N . GLU A 1 219 ? -3.036 -5.125 14.103 1.00 92.38 219 GLU A N 1
ATOM 1745 C CA . GLU A 1 219 ? -3.749 -6.077 14.954 1.00 92.38 219 GLU A CA 1
ATOM 1746 C C . GLU A 1 219 ? -3.345 -5.918 16.424 1.00 92.38 219 GLU A C 1
ATOM 1748 O O . GLU A 1 219 ? -4.227 -5.790 17.272 1.00 92.38 219 GLU A O 1
ATOM 1753 N N . ARG A 1 220 ? -2.046 -5.775 16.716 1.00 93.00 220 ARG A N 1
ATOM 1754 C CA . ARG A 1 220 ? -1.549 -5.491 18.075 1.00 93.00 220 ARG A CA 1
ATOM 1755 C C . ARG A 1 220 ? -2.054 -4.163 18.627 1.00 93.00 220 ARG A C 1
ATOM 1757 O O . ARG A 1 220 ? -2.499 -4.093 19.768 1.00 93.00 220 ARG A O 1
ATOM 1764 N N . MET A 1 221 ? -2.091 -3.122 17.794 1.00 90.00 221 MET A N 1
ATOM 1765 C CA . MET A 1 221 ? -2.674 -1.830 18.169 1.00 90.00 221 MET A CA 1
ATOM 1766 C C . MET A 1 221 ? -4.134 -1.962 18.626 1.00 90.00 221 MET A C 1
ATOM 1768 O O . MET A 1 221 ? -4.542 -1.283 19.564 1.00 90.00 221 MET A O 1
ATOM 1772 N N . LYS A 1 222 ? -4.928 -2.825 17.978 1.00 85.56 222 LYS A N 1
ATOM 1773 C CA . LYS A 1 222 ? -6.331 -3.061 18.358 1.00 85.56 222 LYS A CA 1
ATOM 1774 C C . LYS A 1 222 ? -6.480 -3.839 19.664 1.00 85.56 222 LYS A C 1
ATOM 1776 O O . LYS A 1 222 ? -7.487 -3.665 20.341 1.00 85.56 222 LYS A O 1
ATOM 1781 N N . GLU A 1 223 ? -5.534 -4.721 19.976 1.00 84.00 223 GLU A N 1
ATOM 1782 C CA . GLU A 1 223 ? -5.522 -5.490 21.226 1.00 84.00 223 GLU A CA 1
ATOM 1783 C C . GLU A 1 223 ? -5.181 -4.597 22.427 1.00 84.00 223 GLU A C 1
ATOM 1785 O O . GLU A 1 223 ? -5.769 -4.751 23.497 1.00 84.00 223 GLU A O 1
ATOM 1790 N N . GLU A 1 224 ? -4.258 -3.650 22.245 1.00 75.56 224 GLU A N 1
ATOM 1791 C CA . GLU A 1 224 ? -3.724 -2.821 23.331 1.00 75.56 224 GLU A CA 1
ATOM 1792 C C . GLU A 1 224 ? -4.479 -1.498 23.557 1.00 75.56 224 GLU A C 1
ATOM 1794 O O . GLU A 1 224 ? -4.469 -0.973 24.673 1.00 75.56 224 GLU A O 1
ATOM 1799 N N . ASP A 1 225 ? -5.144 -0.940 22.537 1.00 64.56 225 ASP A N 1
ATOM 1800 C CA . ASP A 1 225 ? -5.787 0.379 22.618 1.00 64.56 225 ASP A CA 1
ATOM 1801 C C . ASP A 1 225 ? -7.329 0.278 22.630 1.00 64.56 225 ASP A C 1
ATOM 1803 O O . ASP A 1 225 ? -7.991 0.243 21.591 1.00 64.56 225 ASP A O 1
ATOM 1807 N N . ILE A 1 226 ? -7.923 0.283 23.837 1.00 44.56 226 ILE A N 1
ATOM 1808 C CA . ILE A 1 226 ? -9.389 0.314 24.075 1.00 44.56 226 ILE A CA 1
ATOM 1809 C C . ILE A 1 226 ? -10.031 1.582 23.467 1.00 44.56 226 ILE A C 1
ATOM 1811 O O . ILE A 1 226 ? -11.228 1.603 23.178 1.00 44.56 226 ILE A O 1
ATOM 1815 N N . ASN A 1 227 ? -9.232 2.626 23.213 1.00 43.72 227 ASN A N 1
ATOM 1816 C CA . ASN A 1 227 ? -9.646 3.871 22.572 1.00 43.72 227 ASN A CA 1
ATOM 1817 C C . ASN A 1 227 ? -9.198 3.915 21.108 1.00 43.72 227 ASN A C 1
ATOM 1819 O O . ASN 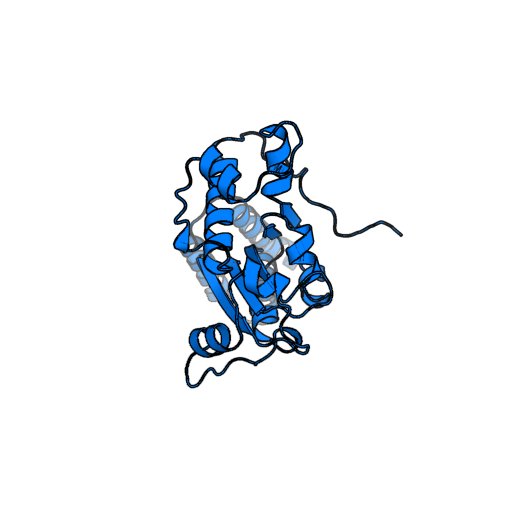A 1 227 ? -8.621 4.909 20.665 1.00 43.72 227 ASN A O 1
ATOM 1823 N N . TYR A 1 228 ? -9.489 2.860 20.341 1.00 49.34 228 TYR A N 1
ATOM 1824 C CA . TYR A 1 228 ? -9.454 2.884 18.878 1.00 49.34 228 TYR A CA 1
ATOM 1825 C C . TYR A 1 228 ? -10.502 3.897 18.362 1.00 49.34 228 TYR A C 1
ATOM 1827 O O . TYR A 1 228 ? -11.570 3.550 17.853 1.00 49.34 228 TYR A O 1
ATOM 1835 N N . THR A 1 229 ? -10.255 5.189 18.578 1.00 45.44 229 THR A N 1
ATOM 1836 C CA . THR A 1 229 ? -11.123 6.260 18.117 1.00 45.44 229 THR A CA 1
ATOM 1837 C C . THR A 1 229 ? -10.868 6.470 16.636 1.00 45.44 229 THR A C 1
ATOM 1839 O O . THR A 1 229 ? -9.746 6.385 16.132 1.00 45.44 229 THR A O 1
ATOM 1842 N N . HIS A 1 230 ? -11.953 6.727 15.916 1.00 46.06 230 HIS A N 1
ATOM 1843 C CA . HIS A 1 230 ? -12.019 6.970 14.477 1.00 46.06 230 HIS A CA 1
ATOM 1844 C C . HIS A 1 230 ? -11.259 8.248 14.028 1.00 46.06 230 HIS A C 1
ATOM 1846 O O . HIS A 1 230 ? -11.493 8.762 12.938 1.00 46.06 230 HIS A O 1
ATOM 1852 N N . ASP A 1 231 ? -10.327 8.757 14.841 1.00 41.91 231 ASP A N 1
ATOM 1853 C CA . ASP A 1 231 ? -9.651 10.052 14.701 1.00 41.91 231 ASP A CA 1
ATOM 1854 C C . ASP A 1 231 ? -8.432 10.025 13.765 1.00 41.91 231 ASP A C 1
ATOM 1856 O O . ASP A 1 231 ? -7.813 11.058 13.508 1.00 41.91 231 ASP A O 1
ATOM 1860 N N . TYR A 1 232 ? -8.081 8.861 13.213 1.00 48.06 232 TYR A N 1
ATOM 1861 C CA . TYR A 1 232 ? -6.988 8.738 12.240 1.00 48.06 232 TYR A CA 1
ATOM 1862 C C . TYR A 1 232 ? -7.456 8.718 10.784 1.00 48.06 232 TYR A C 1
ATOM 1864 O O . TYR A 1 232 ? -6.615 8.741 9.885 1.00 48.06 232 TYR A O 1
ATOM 1872 N N . LEU A 1 233 ? -8.774 8.765 10.560 1.00 49.41 233 LEU A N 1
ATOM 1873 C CA . LEU A 1 233 ? -9.383 8.937 9.248 1.00 49.41 233 LEU A CA 1
ATOM 1874 C C . LEU A 1 233 ? -9.056 10.339 8.731 1.00 49.41 233 LEU A C 1
ATOM 1876 O O . LEU A 1 233 ? -9.674 11.318 9.137 1.00 49.41 233 LEU A O 1
ATOM 1880 N N . ILE A 1 234 ? -8.076 10.457 7.835 1.00 48.38 234 ILE A N 1
ATOM 1881 C CA . ILE A 1 234 ? -7.890 11.686 7.058 1.00 48.38 234 ILE A CA 1
ATOM 1882 C C . ILE A 1 234 ? -9.090 11.769 6.101 1.00 48.38 234 ILE A C 1
ATOM 1884 O O . ILE A 1 234 ? -9.176 10.934 5.198 1.00 48.38 234 ILE A O 1
ATOM 1888 N N . PRO A 1 235 ? -10.027 12.728 6.249 1.00 43.31 235 PRO A N 1
ATOM 1889 C CA . PRO A 1 235 ? -11.130 12.849 5.310 1.00 43.31 235 PRO A CA 1
ATOM 1890 C C . PRO A 1 235 ? -10.552 13.224 3.945 1.00 43.31 235 PRO A C 1
ATOM 1892 O O . PRO A 1 235 ? -9.858 14.234 3.816 1.00 43.31 235 PRO A O 1
ATOM 1895 N N . THR A 1 236 ? -10.868 12.447 2.913 1.00 46.00 236 THR A N 1
ATOM 1896 C CA . THR A 1 236 ? -10.369 12.625 1.536 1.00 46.00 236 THR A CA 1
ATOM 1897 C C . THR A 1 236 ? -10.840 13.923 0.861 1.00 46.00 236 THR A C 1
ATOM 1899 O O . THR A 1 236 ? -10.453 14.222 -0.266 1.00 46.00 236 THR A O 1
ATOM 1902 N N . LYS A 1 237 ? -11.631 14.761 1.547 1.00 40.28 237 LYS A N 1
ATOM 1903 C CA . LYS A 1 237 ? -12.100 16.055 1.041 1.00 40.28 237 LYS A CA 1
ATOM 1904 C C . LYS A 1 237 ? -11.498 17.216 1.830 1.00 40.28 237 LYS A C 1
ATOM 1906 O O . LYS A 1 237 ? -12.002 17.587 2.890 1.00 40.28 237 LYS A O 1
ATOM 1911 N N . ARG A 1 238 ? -10.513 17.901 1.235 1.00 37.78 238 ARG A N 1
ATOM 1912 C CA . ARG A 1 238 ? -10.395 19.353 1.444 1.00 37.78 238 ARG A CA 1
ATOM 1913 C C . ARG A 1 238 ? -11.706 19.960 0.942 1.00 37.78 238 ARG A C 1
ATOM 1915 O O . ARG A 1 238 ? -11.994 19.875 -0.251 1.00 37.78 238 ARG A O 1
ATOM 1922 N N . LYS A 1 239 ? -12.523 20.515 1.843 1.00 32.47 239 LYS A N 1
ATOM 1923 C CA . LYS A 1 239 ? -13.609 21.420 1.444 1.00 32.47 239 LYS A CA 1
ATOM 1924 C C . LYS A 1 239 ? -12.968 22.507 0.574 1.00 32.47 239 LYS A C 1
ATOM 1926 O O . LYS A 1 239 ? -12.046 23.173 1.042 1.00 32.47 239 LYS A O 1
ATOM 1931 N N . LYS A 1 240 ? -13.379 22.576 -0.694 1.00 36.75 240 LYS A N 1
ATOM 1932 C CA . LYS A 1 240 ? -13.156 23.762 -1.524 1.00 36.75 240 LYS A CA 1
ATOM 1933 C C . LYS A 1 240 ? -13.928 24.929 -0.926 1.00 36.75 240 LYS A C 1
ATOM 1935 O O . LYS A 1 240 ? -15.021 24.661 -0.372 1.00 36.75 240 LYS A O 1
#

Radius of gyration: 22.33 Å; chains: 1; bounding box: 72×44×43 Å